Protein AF-A0A7K7UWK1-F1 (afdb_monomer_lite)

InterPro domains:
  IPR001841 Zinc finger, RING-type [PS50089] (63-112)
  IPR001965 Zinc finger, PHD-type [SM00249] (1-48)
  IPR001965 Zinc finger, PHD-type [SM00249] (62-112)
  IPR011011 Zinc finger, FYVE/PHD-type [SSF57903] (57-118)
  IPR011011 Zinc finger, FYVE/PHD-type [SSF57903] (129-203)
  IPR013083 Zinc finger, RING/FYVE/PHD-type [G3DSA:3.30.40.10] (1-48)
  IPR013083 Zinc finger, RING/FYVE/PHD-type [G3DSA:3.30.40.10] (49-117)
  IPR013083 Zinc finger, RING/FYVE/PHD-type [G3DSA:3.30.40.10] (130-203)
  IPR019786 Zinc finger, PHD-type, conserved site [PS01359] (63-111)
  IPR034732 Extended PHD (ePHD) domain [PS51805] (1-48)
  IPR051188 PHD-type Zinc Finger Domain-Containing Protein [PTHR12420] (1-192)
  IPR059102 PHF7/G2E3-like, PHD zinc finger domain [PF26054] (145-203)

Foldseek 3Di:
DVQPPDPDFPAFAPDPPGGDGDHPVSQVVQLKAFFPDDPRHTHHQVGADFDPDPAFADPCQAQPQPRHGDDRDGDSQKDAANPPSNHIHGLVRLLVVLAQQALVRDARPPPRDDPRRVVVNSSSRRDRHHDHHNCVVVCVCVVVVPQDQFAPQPDDPDPVHGNDADPADQRHWAAAPPPSNHIHGCVSVVHDRPDRHDHDPVD

Structure (mmCIF, N/CA/C/O backbone):
data_AF-A0A7K7UWK1-F1
#
_entry.id   AF-A0A7K7UWK1-F1
#
loop_
_atom_site.group_PDB
_atom_site.id
_atom_site.type_symbol
_atom_site.label_atom_id
_atom_site.label_alt_id
_atom_site.label_comp_id
_atom_site.label_asym_id
_atom_site.label_entity_id
_atom_site.label_seq_id
_atom_site.pdbx_PDB_ins_code
_atom_site.Cartn_x
_atom_site.Cartn_y
_atom_site.Cartn_z
_atom_site.occupancy
_atom_site.B_iso_or_equiv
_atom_site.auth_seq_id
_atom_site.auth_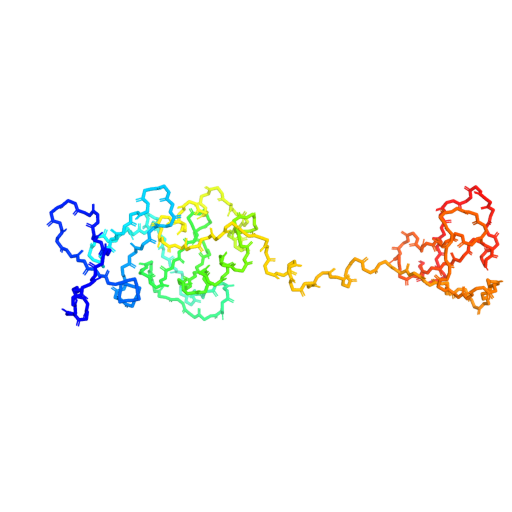comp_id
_atom_site.auth_asym_id
_atom_site.auth_atom_id
_atom_site.pdbx_PDB_model_num
ATOM 1 N N . CYS A 1 1 ? -0.780 4.231 30.156 1.00 96.06 1 CYS A N 1
ATOM 2 C CA . CYS A 1 1 ? -1.012 3.572 28.857 1.00 96.06 1 CYS A CA 1
ATOM 3 C C . CYS A 1 1 ? -2.037 2.486 29.117 1.00 96.06 1 CYS A C 1
ATOM 5 O O . CYS A 1 1 ? -1.807 1.705 30.026 1.00 96.06 1 CYS A O 1
ATOM 7 N N . PHE A 1 2 ? -3.160 2.425 28.399 1.00 95.44 2 PHE A N 1
ATOM 8 C CA . PHE A 1 2 ? -4.164 1.388 28.673 1.00 95.44 2 PHE A CA 1
ATOM 9 C C . PHE A 1 2 ? -3.633 -0.026 28.371 1.00 95.44 2 PHE A C 1
ATOM 11 O O . PHE A 1 2 ? -4.123 -0.985 28.948 1.00 95.44 2 PHE A O 1
ATOM 18 N N . ALA A 1 3 ? -2.681 -0.140 27.439 1.00 95.00 3 ALA A N 1
ATOM 19 C CA . ALA A 1 3 ? -2.171 -1.411 26.939 1.00 95.00 3 ALA A CA 1
ATOM 20 C C . ALA A 1 3 ? -1.115 -2.020 27.874 1.00 95.00 3 ALA A C 1
ATOM 22 O O . ALA A 1 3 ? -1.278 -3.142 28.330 1.00 95.00 3 ALA A O 1
ATOM 23 N N . CYS A 1 4 ? -0.062 -1.263 28.207 1.00 96.06 4 CYS A N 1
ATOM 24 C CA . CYS A 1 4 ? 1.033 -1.748 29.058 1.00 96.06 4 CYS A CA 1
ATOM 25 C C . CYS A 1 4 ? 0.965 -1.286 30.524 1.00 96.06 4 CYS A C 1
ATOM 27 O O . CYS A 1 4 ? 1.850 -1.614 31.299 1.00 96.06 4 CYS A O 1
ATOM 29 N N . GLY A 1 5 ? -0.018 -0.467 30.913 1.00 95.56 5 GLY A N 1
ATOM 30 C CA . GLY A 1 5 ? -0.127 0.089 32.271 1.00 95.56 5 GLY A CA 1
ATOM 31 C C . GLY A 1 5 ? 0.800 1.279 32.569 1.00 95.56 5 GLY A C 1
ATOM 32 O O . GLY A 1 5 ? 0.432 2.154 33.348 1.00 95.56 5 GLY A O 1
ATOM 33 N N . GLU A 1 6 ? 1.935 1.397 31.878 1.00 96.12 6 GLU A N 1
ATOM 34 C CA . GLU A 1 6 ? 2.964 2.411 32.159 1.00 96.12 6 GLU A CA 1
ATOM 35 C C . GLU A 1 6 ? 2.540 3.870 31.907 1.00 96.12 6 GLU A C 1
ATOM 37 O O . GLU A 1 6 ? 1.677 4.174 31.071 1.00 96.12 6 GLU A O 1
ATOM 42 N N . ARG A 1 7 ? 3.177 4.808 32.620 1.00 95.25 7 ARG A N 1
ATOM 43 C CA . ARG A 1 7 ? 2.992 6.264 32.436 1.00 95.25 7 ARG A CA 1
ATOM 44 C C . ARG A 1 7 ? 3.659 6.753 31.136 1.00 95.25 7 ARG A C 1
ATOM 46 O O . ARG A 1 7 ? 4.461 6.047 30.546 1.00 95.25 7 ARG A O 1
ATOM 53 N N . GLY A 1 8 ? 3.324 7.969 30.690 1.00 93.75 8 GLY A N 1
ATOM 54 C CA . GLY A 1 8 ? 3.965 8.606 29.519 1.00 93.75 8 GLY A CA 1
ATOM 55 C C . GLY A 1 8 ? 3.245 8.426 28.174 1.00 93.75 8 GLY A C 1
ATOM 56 O O . GLY A 1 8 ? 3.687 8.955 27.158 1.00 93.75 8 GLY A O 1
ATOM 57 N N . ALA A 1 9 ? 2.098 7.745 28.151 1.00 95.38 9 ALA A N 1
ATOM 58 C CA . ALA A 1 9 ? 1.273 7.628 26.950 1.00 95.38 9 ALA A CA 1
ATOM 59 C C . ALA A 1 9 ? 0.671 8.980 26.530 1.00 95.38 9 ALA A C 1
ATOM 61 O O . ALA A 1 9 ? -0.234 9.487 27.191 1.00 95.38 9 ALA A O 1
ATOM 62 N N . CYS A 1 10 ? 1.142 9.527 25.407 1.00 93.81 10 CYS A N 1
ATOM 63 C CA . CYS A 1 10 ? 0.713 10.825 24.878 1.00 93.81 10 CYS A CA 1
ATOM 64 C C . CYS A 1 10 ? -0.361 10.744 23.778 1.00 93.81 10 CYS A C 1
ATOM 66 O O . CYS A 1 10 ? -0.953 11.764 23.429 1.00 93.81 10 CYS A O 1
ATOM 68 N N . ILE A 1 11 ? -0.640 9.555 23.229 1.00 95.62 11 ILE A N 1
ATOM 69 C CA . ILE A 1 11 ? -1.665 9.380 22.194 1.00 95.62 11 ILE A CA 1
ATOM 70 C C . ILE A 1 11 ? -2.984 9.022 22.863 1.00 95.62 11 ILE A C 1
ATOM 72 O O . ILE A 1 11 ? -3.078 7.999 23.535 1.00 95.62 11 ILE A O 1
ATOM 76 N N . SER A 1 12 ? -4.016 9.831 22.642 1.00 96.12 12 SER A N 1
ATOM 77 C CA . SER A 1 12 ? -5.347 9.629 23.226 1.00 96.12 12 SER A CA 1
ATOM 78 C C . SER A 1 12 ? -6.386 9.308 22.159 1.00 96.12 12 SER A C 1
ATOM 80 O O . SER A 1 12 ? -6.356 9.855 21.053 1.00 96.12 12 SER A O 1
ATOM 82 N N . CYS A 1 13 ? -7.336 8.433 22.497 1.00 97.31 13 CYS A N 1
ATOM 83 C CA . CYS A 1 13 ? -8.466 8.144 21.626 1.00 97.31 13 CYS A CA 1
ATOM 84 C C . CYS A 1 13 ? -9.306 9.409 21.389 1.00 97.31 13 CYS A C 1
ATOM 86 O O . CYS A 1 13 ? -9.751 10.065 22.321 1.00 97.31 13 CYS A O 1
ATOM 88 N N . GLN A 1 14 ? -9.575 9.721 20.123 1.00 96.25 14 GLN A N 1
ATOM 89 C CA . GLN A 1 14 ? -10.316 10.913 19.701 1.00 96.25 14 GLN A CA 1
ATOM 90 C C . GLN A 1 14 ? -11.845 10.745 19.743 1.00 96.25 14 GLN A C 1
ATOM 92 O O . GLN A 1 14 ? -12.587 11.620 19.290 1.00 96.25 14 GLN A O 1
ATOM 97 N N . ARG A 1 15 ? -12.356 9.623 20.266 1.00 96.50 15 ARG A N 1
ATOM 98 C CA . ARG A 1 15 ? -13.792 9.453 20.512 1.00 96.50 15 ARG A CA 1
ATOM 99 C C . ARG A 1 15 ? -14.184 10.265 21.746 1.00 96.50 15 ARG A C 1
ATOM 101 O O . ARG A 1 15 ? -13.614 10.077 22.816 1.00 96.50 15 ARG A O 1
ATOM 108 N N . LYS A 1 16 ? -15.205 11.119 21.612 1.00 94.69 16 LYS A N 1
ATOM 109 C CA . LYS A 1 16 ? -15.780 11.866 22.742 1.00 94.69 16 LYS A CA 1
ATOM 110 C C . LYS A 1 16 ? -16.175 10.907 23.872 1.00 94.69 16 LYS A C 1
ATOM 112 O O . LYS A 1 16 ? -16.870 9.928 23.615 1.00 94.69 16 LYS A O 1
ATOM 117 N N . GLY A 1 17 ? -15.724 11.201 25.092 1.00 95.12 17 GLY A N 1
ATOM 118 C CA . GLY A 1 17 ? -15.978 10.383 26.283 1.00 95.12 17 GLY A CA 1
ATOM 119 C C . GLY A 1 17 ? -15.015 9.207 26.488 1.00 95.12 17 GLY A C 1
ATOM 120 O O . GLY A 1 17 ? -15.085 8.555 27.522 1.00 95.12 17 GLY A O 1
ATOM 121 N N . CYS A 1 18 ? -14.092 8.935 25.558 1.00 97.12 18 CYS A N 1
ATOM 122 C CA . CYS A 1 18 ? -13.077 7.902 25.749 1.00 97.12 18 CYS A CA 1
ATOM 123 C C . CYS A 1 18 ? -11.824 8.488 26.413 1.00 97.12 18 CYS A C 1
ATOM 125 O O . CYS A 1 18 ? -11.191 9.383 25.862 1.00 97.12 18 CYS A O 1
ATOM 127 N N . SER A 1 19 ? -11.436 7.946 27.567 1.00 95.38 19 SER A N 1
ATOM 128 C CA . SER A 1 19 ? -10.238 8.348 28.320 1.00 95.38 19 SER A CA 1
ATOM 129 C C . SER A 1 19 ? -9.004 7.485 28.025 1.00 95.38 19 SER A C 1
ATOM 131 O O . SER A 1 19 ? -7.977 7.613 28.690 1.00 95.38 19 SER A O 1
ATOM 133 N N . ARG A 1 20 ? -9.082 6.571 27.048 1.00 96.81 20 ARG A N 1
ATOM 134 C CA . ARG A 1 20 ? -7.983 5.644 26.752 1.00 96.81 20 ARG A CA 1
ATOM 135 C C . ARG A 1 20 ? -6.835 6.357 26.039 1.00 96.81 20 ARG A C 1
ATOM 137 O O . ARG A 1 20 ? -7.020 6.884 24.939 1.00 96.81 20 ARG A O 1
ATOM 144 N N . SER A 1 21 ? -5.643 6.249 26.621 1.00 97.25 21 SER A N 1
ATOM 145 C CA . SER A 1 21 ? -4.382 6.718 26.035 1.00 97.25 21 SER A CA 1
ATOM 146 C C . SER A 1 21 ? -3.358 5.591 25.926 1.00 97.25 21 SER A C 1
ATOM 148 O O . SER A 1 21 ? -3.321 4.688 26.765 1.00 97.25 21 SER A O 1
ATOM 150 N N . PHE A 1 22 ? -2.515 5.632 24.901 1.00 97.56 22 PHE A N 1
ATOM 151 C CA . PHE A 1 22 ? -1.559 4.582 24.563 1.00 97.56 22 PHE A CA 1
ATOM 152 C C . PHE A 1 22 ? -0.236 5.137 24.031 1.00 97.56 22 PHE A C 1
ATOM 154 O O . PHE A 1 22 ? -0.173 6.247 23.510 1.00 97.56 22 PHE A O 1
ATOM 161 N N . HIS A 1 23 ? 0.840 4.363 24.175 1.00 96.88 23 HIS A N 1
ATOM 162 C CA . HIS A 1 23 ? 2.054 4.579 23.388 1.00 96.88 23 HIS A CA 1
ATOM 163 C C . HIS A 1 23 ? 1.798 4.163 21.939 1.00 96.88 23 HIS A C 1
ATOM 165 O O . HIS A 1 23 ? 0.992 3.267 21.691 1.00 96.88 23 HIS A O 1
ATOM 171 N N . LEU A 1 24 ? 2.506 4.766 20.986 1.00 92.75 24 LEU A N 1
ATOM 172 C CA . LEU A 1 24 ? 2.405 4.387 19.575 1.00 92.75 24 LEU A CA 1
ATOM 173 C C . LEU A 1 24 ? 2.646 2.881 19.315 1.00 92.75 24 LEU A C 1
ATOM 175 O O . LEU A 1 24 ? 1.787 2.276 18.663 1.00 92.75 24 LEU A O 1
ATOM 179 N N . PRO A 1 25 ? 3.728 2.251 19.829 1.00 94.62 25 PRO A N 1
ATOM 180 C CA . PRO A 1 25 ? 3.941 0.812 19.648 1.00 94.62 25 PRO A CA 1
ATOM 181 C C . PRO A 1 25 ? 2.822 -0.014 20.290 1.00 94.62 25 PRO A C 1
ATOM 183 O O . PRO A 1 25 ? 2.164 -0.784 19.596 1.00 94.62 25 PRO A O 1
ATOM 186 N N . CYS A 1 26 ? 2.494 0.253 21.561 1.00 96.31 26 CYS A N 1
ATOM 187 C CA . CYS A 1 26 ? 1.444 -0.487 22.264 1.00 96.31 26 CYS A CA 1
ATOM 188 C C . CYS A 1 26 ? 0.074 -0.367 21.576 1.00 96.31 26 CYS A C 1
ATOM 190 O O . CYS A 1 26 ? -0.698 -1.317 21.538 1.00 96.31 26 CYS A O 1
ATOM 192 N N . GLY A 1 27 ? -0.254 0.806 21.026 1.00 94.62 27 GLY A N 1
ATOM 193 C CA . GLY A 1 27 ? -1.481 0.988 20.259 1.00 94.62 27 GLY A CA 1
ATOM 194 C C . GLY A 1 27 ? -1.503 0.137 18.994 1.00 94.62 27 GLY A C 1
ATOM 195 O O . GLY A 1 27 ? -2.522 -0.478 18.702 1.00 94.62 27 GLY A O 1
ATOM 196 N N . SER A 1 28 ? -0.389 0.084 18.265 1.00 90.62 28 SER A N 1
ATOM 197 C CA . SER A 1 28 ? -0.280 -0.711 17.037 1.00 90.62 28 SER A CA 1
ATOM 198 C C . SER A 1 28 ? -0.459 -2.207 17.319 1.00 90.62 28 SER A C 1
ATOM 200 O O . SER A 1 28 ? -1.204 -2.876 16.607 1.00 90.62 28 SER A O 1
ATOM 202 N N . GLU A 1 29 ? 0.144 -2.704 18.402 1.00 93.06 29 GLU A N 1
ATOM 203 C CA . GLU A 1 29 ? 0.020 -4.097 18.859 1.00 93.06 29 GLU A CA 1
ATOM 204 C C . GLU A 1 29 ? -1.400 -4.436 19.336 1.00 93.06 29 GLU A C 1
ATOM 206 O O . GLU A 1 29 ? -1.922 -5.506 19.037 1.00 93.06 29 GLU A O 1
ATOM 211 N N . HIS A 1 30 ? -2.075 -3.502 20.013 1.00 94.12 30 HIS A N 1
ATOM 212 C CA . HIS A 1 30 ? -3.450 -3.682 20.493 1.00 94.12 30 HIS A CA 1
ATOM 213 C C . HIS A 1 30 ? -4.532 -3.345 19.451 1.00 94.12 30 HIS A C 1
ATOM 215 O O . HIS A 1 30 ? -5.709 -3.197 19.790 1.00 94.12 30 HIS A O 1
ATOM 221 N N . GLY A 1 31 ? -4.171 -3.199 18.175 1.00 94.31 31 GLY A N 1
ATOM 222 C CA . GLY A 1 31 ? -5.131 -2.957 17.098 1.00 94.31 31 GLY A CA 1
ATOM 223 C C . GLY A 1 31 ? -5.836 -1.598 17.168 1.00 94.31 31 GLY A C 1
ATOM 224 O O . GLY A 1 31 ? -6.997 -1.472 16.759 1.00 94.31 31 GLY A O 1
ATOM 225 N N . CYS A 1 32 ? -5.164 -0.588 17.723 1.00 96.50 32 CYS A N 1
ATOM 226 C CA . CYS A 1 32 ? -5.549 0.815 17.610 1.00 96.50 32 CYS A CA 1
ATOM 227 C C . CYS A 1 32 ? -5.197 1.356 16.219 1.00 96.50 32 CYS A C 1
ATOM 229 O O . CYS A 1 32 ? -4.258 0.907 15.566 1.00 96.50 32 CYS A O 1
ATOM 231 N N . ILE A 1 33 ? -5.913 2.394 15.790 1.00 96.38 33 ILE A N 1
ATOM 232 C CA . ILE A 1 33 ? -5.658 3.067 14.513 1.00 96.38 33 ILE A CA 1
ATOM 233 C C . ILE A 1 33 ? -5.195 4.494 14.782 1.00 96.38 33 ILE A C 1
ATOM 235 O O . ILE A 1 33 ? -5.940 5.283 15.362 1.00 96.38 33 ILE A O 1
ATOM 239 N N . SER A 1 34 ? -3.997 4.833 14.308 1.00 95.12 34 SER A N 1
ATOM 240 C CA . SER A 1 34 ? -3.502 6.210 14.213 1.00 95.12 34 SER A CA 1
ATOM 241 C C . SER A 1 34 ? -3.552 6.663 12.759 1.00 95.12 34 SER A C 1
ATOM 243 O O . SER A 1 34 ? -3.016 6.008 11.870 1.00 95.12 34 SER A O 1
ATOM 245 N N . GLN A 1 35 ? -4.233 7.772 12.501 1.00 94.31 35 GLN A N 1
ATOM 246 C CA . GLN A 1 35 ? -4.354 8.361 11.174 1.00 94.31 35 GLN A CA 1
ATOM 247 C C . GLN A 1 35 ? -3.224 9.363 10.958 1.00 94.31 35 GLN A C 1
ATOM 249 O O . GLN A 1 35 ? -3.051 10.276 11.754 1.00 94.31 35 GLN A O 1
ATOM 254 N N . PHE A 1 36 ? -2.495 9.244 9.850 1.00 86.19 36 PHE A N 1
ATOM 255 C CA . PHE A 1 36 ? -1.358 10.118 9.523 1.00 86.19 36 PHE A CA 1
ATOM 256 C C . PHE A 1 36 ? -1.739 11.237 8.542 1.00 86.19 36 PHE A C 1
ATOM 258 O O . PHE A 1 36 ? -0.965 11.614 7.665 1.00 86.19 36 PHE A O 1
ATOM 265 N N . PHE A 1 37 ? -2.978 11.728 8.630 1.00 84.19 37 PHE A N 1
ATOM 266 C CA . PHE A 1 37 ? -3.503 12.761 7.739 1.00 84.19 37 PHE A CA 1
ATOM 267 C C . PHE A 1 37 ? -4.386 13.762 8.489 1.00 84.19 37 PHE A C 1
ATOM 269 O O . PHE A 1 37 ? -5.027 13.428 9.489 1.00 84.19 37 PHE A O 1
ATOM 276 N N . ARG A 1 38 ? -4.465 14.990 7.956 1.00 85.81 38 ARG A N 1
ATOM 277 C CA . ARG A 1 38 ? -5.261 16.105 8.500 1.00 85.81 38 ARG A CA 1
ATOM 278 C C . ARG A 1 38 ? -4.924 16.384 9.969 1.00 85.81 38 ARG A C 1
ATOM 280 O O . ARG A 1 38 ? -3.866 16.919 10.250 1.00 85.81 38 ARG A O 1
ATOM 287 N N . THR A 1 39 ? -5.819 16.035 10.892 1.00 88.19 39 THR A N 1
ATOM 288 C CA . THR A 1 39 ? -5.700 16.333 12.327 1.00 88.19 39 THR A CA 1
ATOM 289 C C . THR A 1 39 ? -5.097 15.173 13.122 1.00 88.19 39 THR A C 1
ATOM 291 O O . THR A 1 39 ? -5.316 15.100 14.326 1.00 88.19 39 THR A O 1
ATOM 294 N N . PHE A 1 40 ? -4.444 14.222 12.446 1.00 89.56 40 PHE A N 1
ATOM 295 C CA . PHE A 1 40 ? -3.690 13.120 13.048 1.00 89.56 40 PHE A CA 1
ATOM 296 C C . PHE A 1 40 ? -4.441 12.361 14.157 1.00 89.56 40 PHE A C 1
ATOM 298 O O . PHE A 1 40 ? -3.947 12.176 15.266 1.00 89.56 40 PHE A O 1
ATOM 305 N N . LYS A 1 41 ? -5.696 11.973 13.886 1.00 94.62 41 LYS A N 1
ATOM 306 C CA . LYS A 1 41 ? -6.560 11.358 14.903 1.00 94.62 41 LYS A CA 1
ATOM 307 C C . LYS A 1 41 ? -6.140 9.927 15.205 1.00 94.62 41 LYS A C 1
ATOM 309 O O . LYS A 1 41 ? -5.903 9.148 14.286 1.00 94.62 41 LYS A O 1
ATOM 314 N N . SER A 1 42 ? -6.203 9.553 16.477 1.00 96.62 42 SER A N 1
ATOM 315 C CA . SER A 1 42 ? -5.997 8.173 16.909 1.00 96.62 42 SER A CA 1
ATOM 316 C C . SER A 1 42 ? -7.221 7.617 17.624 1.00 96.62 42 SER A C 1
ATOM 318 O O . SER A 1 42 ? -7.975 8.343 18.273 1.00 96.62 42 SER A O 1
ATOM 320 N N . PHE A 1 43 ? -7.440 6.314 17.500 1.00 97.50 43 PHE A N 1
ATOM 321 C CA . PHE A 1 43 ? -8.610 5.619 18.020 1.00 97.50 43 PHE A CA 1
ATOM 322 C C . PHE A 1 43 ? -8.195 4.304 18.680 1.00 97.50 43 PHE A C 1
ATOM 324 O O . PHE A 1 43 ? -7.410 3.553 18.104 1.00 97.50 43 PHE A O 1
ATOM 331 N N . CYS A 1 44 ? -8.721 4.024 19.878 1.00 96.94 44 CYS A N 1
ATOM 332 C CA . CYS A 1 44 ? -8.502 2.736 20.538 1.00 96.94 44 CYS A CA 1
ATOM 333 C C . CYS A 1 44 ? -9.198 1.596 19.780 1.00 96.94 44 CYS A C 1
ATOM 335 O O . CYS A 1 44 ? -10.067 1.861 18.952 1.00 96.94 44 CYS A O 1
ATOM 337 N N . TRP A 1 45 ? -8.882 0.341 20.106 1.00 95.25 45 TRP A N 1
ATOM 338 C CA . TRP A 1 45 ? -9.445 -0.847 19.445 1.00 95.25 45 TRP A CA 1
ATOM 339 C C . TRP A 1 45 ? -10.980 -0.849 19.346 1.00 95.25 45 TRP A C 1
ATOM 341 O O . TRP A 1 45 ? -11.522 -1.280 18.338 1.00 95.25 45 TRP A O 1
ATOM 351 N N . GLU A 1 46 ? -11.672 -0.314 20.355 1.00 96.31 46 GLU A N 1
ATOM 352 C CA . GLU A 1 46 ? -13.140 -0.218 20.388 1.00 96.31 46 GLU A CA 1
ATOM 353 C C . GLU A 1 46 ? -13.712 0.905 19.505 1.00 96.31 46 GLU A C 1
ATOM 355 O O . GLU A 1 46 ? -14.820 0.807 18.995 1.00 96.31 46 GLU A O 1
ATOM 360 N N . HIS A 1 47 ? -12.962 1.992 19.310 1.00 96.81 47 HIS A N 1
ATOM 361 C CA . HIS A 1 47 ? -13.437 3.190 18.606 1.00 96.81 47 HIS A CA 1
ATOM 362 C C . HIS A 1 47 ? -12.766 3.399 17.252 1.00 96.81 47 HIS A C 1
ATOM 364 O O . HIS A 1 47 ? -12.943 4.448 16.623 1.00 96.81 47 HIS A O 1
ATOM 370 N N . ARG A 1 48 ? -11.937 2.444 16.832 1.00 95.06 48 ARG A N 1
ATOM 371 C CA . ARG A 1 48 ? -11.237 2.504 15.558 1.00 95.06 48 ARG A CA 1
ATOM 372 C C . ARG A 1 48 ? -12.245 2.510 14.407 1.00 95.06 48 ARG A C 1
ATOM 374 O O . ARG A 1 48 ? -13.314 1.914 14.517 1.00 95.06 48 ARG A O 1
ATOM 381 N N . PRO A 1 49 ? -11.929 3.182 13.294 1.00 95.19 49 PRO A N 1
ATOM 382 C CA . PRO A 1 49 ? -12.741 3.068 12.098 1.00 95.19 49 PRO A CA 1
ATOM 383 C C . PRO A 1 49 ? -12.728 1.634 11.560 1.00 95.19 49 PRO A C 1
ATOM 385 O O . PRO A 1 49 ? -11.703 0.961 11.596 1.00 95.19 49 PRO A O 1
ATOM 388 N N . GLU A 1 50 ? -13.845 1.227 10.969 1.00 94.25 50 GLU A N 1
ATOM 389 C CA . GLU A 1 50 ? -13.966 -0.003 10.183 1.00 94.25 50 GLU A CA 1
ATOM 390 C C . GLU A 1 50 ? -14.178 0.342 8.710 1.00 94.25 50 GLU A C 1
ATOM 392 O O . GLU A 1 50 ? -14.633 1.452 8.386 1.00 94.25 50 GLU A O 1
ATOM 397 N N . GLN A 1 51 ? -13.835 -0.576 7.804 1.00 93.56 51 GLN A N 1
ATOM 398 C CA . GLN A 1 51 ? -14.139 -0.410 6.385 1.00 93.56 51 GLN A CA 1
ATOM 399 C C . GLN A 1 51 ? -15.651 -0.435 6.176 1.00 93.56 51 GLN A C 1
ATOM 401 O O . GLN A 1 51 ? -16.339 -1.348 6.610 1.00 93.56 51 GLN A O 1
ATOM 406 N N . ARG A 1 52 ? -16.182 0.591 5.503 1.00 85.19 52 ARG A N 1
ATOM 407 C CA . ARG A 1 52 ? -17.631 0.687 5.237 1.00 85.19 52 ARG A CA 1
ATOM 408 C C . ARG A 1 52 ? -18.091 -0.240 4.115 1.00 85.19 52 ARG A C 1
ATOM 410 O O . ARG A 1 52 ? -19.287 -0.380 3.880 1.00 85.19 52 ARG A O 1
ATOM 417 N N . VAL A 1 53 ? -17.145 -0.800 3.370 1.00 83.00 53 VAL A N 1
ATOM 418 C CA . VAL A 1 53 ? -17.431 -1.692 2.255 1.00 83.00 53 VAL A CA 1
ATOM 419 C C . VAL A 1 53 ? -17.874 -3.033 2.809 1.00 83.00 53 VAL A C 1
ATOM 421 O O . VAL A 1 53 ? -17.092 -3.754 3.415 1.00 83.00 53 VAL A O 1
ATOM 424 N N . GLN A 1 54 ? -19.137 -3.363 2.556 1.00 78.62 54 GLN A N 1
ATOM 425 C CA . GLN A 1 54 ? -19.644 -4.714 2.727 1.00 78.62 54 GLN A CA 1
ATOM 426 C C . GLN A 1 54 ? -19.134 -5.554 1.554 1.00 78.62 54 GLN A C 1
ATOM 428 O O . GLN A 1 54 ? -19.712 -5.551 0.467 1.00 78.62 54 GLN A O 1
ATOM 433 N N . ALA A 1 55 ? -17.994 -6.200 1.763 1.00 83.12 55 ALA A N 1
ATOM 434 C CA . ALA A 1 55 ? -17.460 -7.241 0.902 1.00 83.12 55 ALA A CA 1
ATOM 435 C C . ALA A 1 55 ? -17.136 -8.442 1.786 1.00 83.12 55 ALA A C 1
ATOM 437 O O . ALA A 1 55 ? -16.667 -8.275 2.914 1.00 83.12 55 ALA A O 1
ATOM 438 N N . ARG A 1 56 ? -17.414 -9.640 1.281 1.00 84.75 56 ARG A N 1
ATOM 439 C CA . ARG A 1 56 ? -16.934 -10.885 1.869 1.00 84.75 56 ARG A CA 1
ATOM 440 C C . ARG A 1 56 ? -15.975 -11.523 0.871 1.00 84.75 56 ARG A C 1
ATOM 442 O O . ARG A 1 56 ? -16.275 -11.460 -0.323 1.00 84.75 56 ARG A O 1
ATOM 449 N N . PRO A 1 57 ? -14.837 -12.051 1.330 1.00 84.69 57 PRO A N 1
ATOM 450 C CA . PRO A 1 57 ? -13.978 -12.835 0.472 1.00 84.69 57 PRO A CA 1
ATOM 451 C C . PRO A 1 57 ? -14.724 -14.105 0.048 1.00 84.69 57 PRO A C 1
ATOM 453 O O . PRO A 1 57 ? -15.567 -14.623 0.785 1.00 84.69 57 PRO A O 1
ATOM 456 N N . GLU A 1 58 ? -14.427 -14.587 -1.151 1.00 87.06 58 GLU A N 1
ATOM 457 C CA . GLU A 1 58 ? -14.811 -15.933 -1.570 1.00 87.06 58 GLU A CA 1
ATOM 458 C C . GLU A 1 58 ? -13.977 -16.971 -0.799 1.00 87.06 58 GLU A C 1
ATOM 460 O O . GLU A 1 58 ? -12.992 -16.620 -0.135 1.00 87.06 58 GLU A O 1
ATOM 465 N N . ALA A 1 59 ? -14.366 -18.248 -0.874 1.00 83.69 59 ALA A N 1
ATOM 466 C CA . ALA A 1 59 ? -13.552 -19.325 -0.316 1.00 83.69 59 ALA A CA 1
ATOM 467 C C . ALA A 1 59 ? -12.125 -19.251 -0.887 1.00 83.69 59 ALA A C 1
ATOM 469 O O . ALA A 1 59 ? -11.942 -18.933 -2.060 1.00 83.69 59 ALA A O 1
ATOM 470 N N . ASP A 1 60 ? -11.128 -19.482 -0.032 1.00 87.00 60 ASP A N 1
ATOM 471 C CA . ASP A 1 60 ? -9.706 -19.469 -0.396 1.00 87.00 60 ASP A CA 1
ATOM 472 C C . ASP A 1 60 ? -9.184 -18.125 -0.934 1.00 87.00 60 ASP A C 1
ATOM 474 O O . ASP A 1 60 ? -8.152 -18.065 -1.604 1.00 87.00 60 ASP A O 1
ATOM 478 N N . THR A 1 61 ? -9.860 -17.013 -0.619 1.00 93.69 61 THR A N 1
ATOM 479 C CA . THR A 1 61 ? -9.322 -15.688 -0.947 1.00 93.69 61 THR A CA 1
ATOM 480 C C . THR A 1 61 ? -7.980 -15.477 -0.249 1.00 93.69 61 THR A C 1
ATOM 482 O O . THR A 1 61 ? -7.852 -15.619 0.969 1.00 93.69 61 THR A O 1
ATOM 485 N N . VAL A 1 62 ? -6.987 -15.059 -1.030 1.00 97.12 62 VAL A N 1
ATOM 486 C CA . VAL A 1 62 ? -5.633 -14.768 -0.558 1.00 97.12 62 VAL A CA 1
ATOM 487 C C . VAL A 1 62 ? -5.330 -13.273 -0.585 1.00 97.12 62 VAL A C 1
ATOM 489 O O . VAL A 1 62 ? -5.918 -12.485 -1.332 1.00 97.12 62 VAL A O 1
ATOM 492 N N . CYS A 1 63 ? -4.359 -12.867 0.225 1.00 98.00 63 CYS A N 1
ATOM 493 C CA . CYS A 1 63 ? -3.754 -11.549 0.160 1.00 98.00 63 CYS A CA 1
ATOM 494 C C . CYS A 1 63 ? -2.993 -11.420 -1.162 1.00 98.00 63 CYS A C 1
ATOM 496 O O . CYS A 1 63 ? -2.020 -12.135 -1.383 1.00 98.00 63 CYS A O 1
ATOM 498 N N . ILE A 1 64 ? -3.340 -10.452 -2.010 1.00 96.50 64 ILE A N 1
ATOM 499 C CA . ILE A 1 64 ? -2.714 -10.335 -3.342 1.00 96.50 64 ILE A CA 1
ATOM 500 C C . ILE A 1 64 ? -1.233 -9.911 -3.315 1.00 96.50 64 ILE A C 1
ATOM 502 O O . ILE A 1 64 ? -0.607 -9.805 -4.363 1.00 96.50 64 ILE A O 1
ATOM 506 N N . ILE A 1 65 ? -0.683 -9.611 -2.133 1.00 97.00 65 ILE A N 1
ATOM 507 C CA . ILE A 1 65 ? 0.717 -9.199 -1.949 1.00 97.00 65 ILE A CA 1
ATOM 508 C C . ILE A 1 65 ? 1.594 -10.382 -1.531 1.00 97.00 65 ILE A C 1
ATOM 510 O O . ILE A 1 65 ? 2.688 -10.531 -2.059 1.00 97.00 65 ILE A O 1
ATOM 514 N N . CYS A 1 66 ? 1.147 -11.192 -0.567 1.00 97.62 66 CYS A N 1
ATOM 515 C CA . CYS A 1 66 ? 1.932 -12.316 -0.041 1.00 97.62 66 CYS A CA 1
ATOM 516 C C . CYS A 1 66 ? 1.402 -13.689 -0.462 1.00 97.62 66 CYS A C 1
ATOM 518 O O . CYS A 1 66 ? 2.043 -14.680 -0.156 1.00 97.62 66 CYS A O 1
ATOM 520 N N . LEU A 1 67 ? 0.250 -13.736 -1.140 1.00 96.88 67 LEU A N 1
ATOM 521 C CA . LEU A 1 67 ? -0.431 -14.948 -1.609 1.00 96.88 67 LEU A CA 1
ATOM 522 C C . LEU A 1 67 ? -0.867 -15.920 -0.500 1.00 96.88 67 LEU A C 1
ATOM 524 O O . LEU A 1 67 ? -1.284 -17.034 -0.791 1.00 96.88 67 LEU A O 1
ATOM 528 N N . GLU A 1 68 ? -0.854 -15.469 0.755 1.00 97.75 68 GLU A N 1
ATOM 529 C CA . GLU A 1 68 ? -1.347 -16.232 1.906 1.00 97.75 68 GLU A CA 1
ATOM 530 C C . GLU A 1 68 ? -2.840 -15.970 2.163 1.00 97.75 68 GLU A C 1
ATOM 532 O O . GLU A 1 68 ? -3.306 -14.854 1.886 1.00 97.75 68 GLU A O 1
ATOM 537 N N . PRO A 1 69 ? -3.587 -16.939 2.730 1.00 96.75 69 PRO A N 1
ATOM 538 C CA . PRO A 1 69 ? -5.007 -16.787 3.048 1.00 96.75 69 PRO A CA 1
ATOM 539 C C . PRO A 1 69 ? -5.288 -15.575 3.937 1.00 96.75 69 PRO A C 1
ATOM 541 O O . PRO A 1 69 ? -4.528 -15.287 4.862 1.00 96.75 69 PRO A O 1
ATOM 544 N N . VAL A 1 70 ? -6.399 -14.883 3.678 1.00 95.94 70 VAL A N 1
ATOM 545 C CA . VAL A 1 70 ? -6.907 -13.817 4.556 1.00 95.94 70 VAL A CA 1
ATOM 546 C C . VAL A 1 70 ? -8.085 -14.304 5.398 1.00 95.94 70 VAL A C 1
ATOM 548 O O . VAL A 1 70 ? -8.678 -15.346 5.133 1.00 95.94 70 VAL A O 1
ATOM 551 N N . GLU A 1 71 ? -8.448 -13.525 6.418 1.00 92.75 71 GLU A N 1
ATOM 552 C CA . GLU A 1 71 ? -9.659 -13.785 7.203 1.00 92.75 71 GLU A CA 1
ATOM 553 C C . GLU A 1 71 ? -10.930 -13.699 6.337 1.00 92.75 71 GLU A C 1
ATOM 555 O O . GLU A 1 71 ? -10.991 -12.977 5.341 1.00 92.75 71 GLU A O 1
ATOM 560 N N . ASP A 1 72 ? -11.988 -14.375 6.787 1.00 89.88 72 ASP A N 1
ATOM 561 C CA . ASP A 1 72 ? -13.306 -14.470 6.141 1.00 89.88 72 ASP A CA 1
ATOM 562 C C . ASP A 1 72 ? -14.095 -13.143 6.083 1.00 89.88 72 ASP A C 1
ATOM 564 O O . ASP A 1 72 ? -15.210 -13.071 5.556 1.00 89.88 72 ASP A O 1
ATOM 568 N N . LYS A 1 73 ? -13.538 -12.069 6.646 1.00 91.31 73 LYS A N 1
ATOM 569 C CA . LYS A 1 73 ? -14.145 -10.741 6.713 1.00 91.31 73 LYS A CA 1
ATOM 570 C C . LYS A 1 73 ? -13.094 -9.654 6.877 1.00 91.31 73 LYS A C 1
ATOM 572 O O . LYS A 1 73 ? -11.966 -9.886 7.303 1.00 91.31 73 LYS A O 1
ATOM 577 N N . THR A 1 74 ? -13.501 -8.418 6.605 1.00 93.44 74 THR A N 1
ATOM 578 C CA . THR A 1 74 ? -12.693 -7.246 6.949 1.00 93.44 74 THR A CA 1
ATOM 579 C C . THR A 1 74 ? -12.532 -7.132 8.463 1.00 93.44 74 THR A C 1
ATOM 581 O O . THR A 1 74 ? -13.512 -7.231 9.206 1.00 93.44 74 THR A O 1
ATOM 584 N N . SER A 1 75 ? -11.318 -6.849 8.913 1.00 93.69 75 SER A N 1
ATOM 585 C CA . SER A 1 75 ? -10.962 -6.719 10.322 1.00 93.69 75 SER A CA 1
ATOM 586 C C . SER A 1 75 ? -9.858 -5.668 10.496 1.00 93.69 75 SER A C 1
ATOM 588 O O . SER A 1 75 ? -9.604 -4.854 9.606 1.00 93.69 75 SER A O 1
ATOM 590 N N . HIS A 1 76 ? -9.208 -5.630 11.663 1.00 93.75 76 HIS A N 1
ATOM 591 C CA . HIS A 1 76 ? -8.001 -4.817 11.815 1.00 93.75 76 HIS A CA 1
ATOM 592 C C . HIS A 1 76 ? -6.856 -5.369 10.947 1.00 93.75 76 HIS A C 1
ATOM 594 O O . HIS A 1 76 ? -6.147 -4.593 10.312 1.00 93.75 76 HIS A O 1
ATOM 600 N N . SER A 1 77 ? -6.691 -6.692 10.907 1.00 95.00 77 SER A N 1
ATOM 601 C CA . SER A 1 77 ? -5.648 -7.426 10.179 1.00 95.00 77 SER A CA 1
ATOM 602 C C . SER A 1 77 ? -5.952 -7.587 8.693 1.00 95.00 77 SER A C 1
ATOM 604 O O . SER A 1 77 ? -5.011 -7.608 7.904 1.00 95.00 77 SER A O 1
ATOM 606 N N . THR A 1 78 ? -7.224 -7.651 8.305 1.00 96.06 78 THR A N 1
ATOM 607 C CA . THR A 1 78 ? -7.649 -7.948 6.929 1.00 96.06 78 THR A CA 1
ATOM 608 C C . THR A 1 78 ? -8.393 -6.773 6.313 1.00 96.06 78 THR A C 1
ATOM 610 O O . THR A 1 78 ? -9.383 -6.291 6.863 1.00 96.06 78 THR A O 1
ATOM 613 N N . MET A 1 79 ? -7.940 -6.316 5.145 1.00 96.81 79 MET A N 1
ATOM 614 C CA . MET A 1 79 ? -8.525 -5.180 4.436 1.00 96.81 79 MET A CA 1
ATOM 615 C C . MET A 1 79 ? -8.853 -5.504 2.981 1.00 96.81 79 MET A C 1
ATOM 617 O O . MET A 1 79 ? -8.205 -6.334 2.353 1.00 96.81 79 MET A O 1
ATOM 621 N N . VAL A 1 80 ? -9.821 -4.781 2.423 1.00 97.31 80 VAL A N 1
ATOM 622 C CA . VAL A 1 80 ? -10.286 -4.916 1.038 1.00 97.31 80 VAL A CA 1
ATOM 623 C C . VAL A 1 80 ? -10.177 -3.592 0.283 1.00 97.31 80 VAL A C 1
ATOM 625 O O . VAL A 1 80 ? -10.360 -2.507 0.845 1.00 97.31 80 VAL A O 1
ATOM 628 N N . CYS A 1 81 ? -9.901 -3.645 -1.018 1.00 97.19 81 CYS A N 1
ATOM 629 C CA . CYS A 1 81 ? -9.946 -2.464 -1.869 1.00 97.19 81 CYS A CA 1
ATOM 630 C C . CYS A 1 81 ? -11.389 -1.941 -1.989 1.00 97.19 81 CYS A C 1
ATOM 632 O O . CYS A 1 81 ? -12.260 -2.658 -2.490 1.00 97.19 81 CYS A O 1
ATOM 634 N N . PRO A 1 82 ? -11.664 -0.669 -1.639 1.00 96.50 82 PRO A N 1
ATOM 635 C CA . PRO A 1 82 ? -13.019 -0.134 -1.698 1.00 96.50 82 PRO A CA 1
ATOM 636 C C . PRO A 1 82 ? -13.536 0.106 -3.123 1.00 96.50 82 PRO A C 1
ATOM 638 O O . PRO A 1 82 ? -14.726 0.359 -3.307 1.00 96.50 82 PRO A O 1
ATOM 641 N N . ALA A 1 83 ? -12.653 0.082 -4.126 1.00 95.81 83 ALA A N 1
ATOM 642 C CA . ALA A 1 83 ? -13.013 0.305 -5.520 1.00 95.81 83 ALA A CA 1
ATOM 643 C C . ALA A 1 83 ? -13.469 -0.987 -6.206 1.00 95.81 83 ALA A C 1
ATOM 645 O O . ALA A 1 83 ? -14.598 -1.040 -6.686 1.00 95.81 83 ALA A O 1
ATOM 646 N N . CYS A 1 84 ? -12.609 -2.012 -6.245 1.00 94.88 84 CYS A N 1
ATOM 647 C CA . CYS A 1 84 ? -12.909 -3.262 -6.948 1.00 94.88 84 CYS A CA 1
ATOM 648 C C . CYS A 1 84 ? -13.551 -4.333 -6.070 1.00 94.88 84 CYS A C 1
ATOM 650 O O . CYS A 1 84 ? -14.141 -5.252 -6.619 1.00 94.88 84 CYS A O 1
ATOM 652 N N . LYS A 1 85 ? -13.428 -4.249 -4.738 1.00 94.19 85 LYS A N 1
ATOM 653 C CA . LYS A 1 85 ? -13.933 -5.238 -3.766 1.00 94.19 85 LYS A CA 1
ATOM 654 C C . LYS A 1 85 ? -13.370 -6.667 -3.896 1.00 94.19 85 LYS A C 1
ATOM 656 O O . LYS A 1 85 ? -13.610 -7.467 -3.005 1.00 94.19 85 LYS A O 1
ATOM 661 N N . GLY A 1 86 ? -12.605 -6.967 -4.948 1.00 91.62 86 GLY A N 1
ATOM 662 C CA . GLY A 1 86 ? -11.958 -8.266 -5.171 1.00 91.62 86 GLY A CA 1
ATOM 663 C C . GLY A 1 86 ? -10.501 -8.345 -4.706 1.00 91.62 86 GLY A C 1
ATOM 664 O O . GLY A 1 86 ? -9.948 -9.429 -4.622 1.00 91.62 86 GLY A O 1
ATOM 665 N N . ALA A 1 87 ? -9.864 -7.216 -4.383 1.00 96.06 87 ALA A N 1
ATOM 666 C CA . ALA A 1 87 ? -8.487 -7.210 -3.891 1.00 96.06 87 ALA A CA 1
ATOM 667 C C . ALA A 1 87 ? -8.450 -7.164 -2.363 1.00 96.06 87 ALA A C 1
ATOM 669 O O . ALA A 1 87 ? -8.899 -6.175 -1.774 1.00 96.06 87 ALA A O 1
ATOM 670 N N . TRP A 1 88 ? -7.884 -8.206 -1.760 1.00 97.56 88 TRP A N 1
ATOM 671 C CA . TRP A 1 88 ? -7.763 -8.385 -0.316 1.00 97.56 88 TRP A CA 1
ATOM 672 C C . TRP A 1 88 ? -6.303 -8.348 0.126 1.00 97.56 88 TRP A C 1
ATOM 674 O O . TRP A 1 88 ? -5.395 -8.709 -0.626 1.00 97.56 88 TRP A O 1
ATOM 684 N N . PHE A 1 89 ? -6.073 -7.863 1.345 1.00 97.94 89 PHE A N 1
ATOM 685 C CA . PHE A 1 89 ? -4.742 -7.583 1.866 1.00 97.94 89 PHE A CA 1
ATOM 686 C C . PHE A 1 89 ? -4.652 -7.854 3.362 1.00 97.94 89 PHE A C 1
ATOM 688 O O . PHE A 1 89 ? -5.502 -7.402 4.132 1.00 97.94 89 PHE A O 1
ATOM 695 N N . HIS A 1 90 ? -3.533 -8.429 3.793 1.00 98.19 90 HIS A N 1
ATOM 696 C CA . HIS A 1 90 ? -3.077 -8.249 5.165 1.00 98.19 90 HIS A CA 1
ATOM 697 C C . HIS A 1 90 ? -2.670 -6.791 5.392 1.00 98.19 90 HIS A C 1
ATOM 699 O O . HIS A 1 90 ? -1.954 -6.193 4.580 1.00 98.19 90 HIS A O 1
ATOM 705 N N . ARG A 1 91 ? -3.065 -6.226 6.536 1.00 97.06 91 ARG A N 1
ATOM 706 C CA . ARG A 1 91 ? -2.727 -4.861 6.956 1.00 97.06 91 ARG A CA 1
ATOM 707 C C . ARG A 1 91 ? -1.222 -4.618 6.920 1.00 97.06 91 ARG A C 1
ATOM 709 O O . ARG A 1 91 ? -0.790 -3.585 6.419 1.00 97.06 91 ARG A O 1
ATOM 716 N N . ALA A 1 92 ? -0.435 -5.574 7.412 1.00 96.94 92 ALA A N 1
ATOM 717 C CA . ALA A 1 92 ? 1.022 -5.493 7.400 1.00 96.94 92 ALA A CA 1
ATOM 718 C C . ALA A 1 92 ? 1.582 -5.444 5.968 1.00 96.94 92 ALA A C 1
ATOM 720 O O . ALA A 1 92 ? 2.402 -4.580 5.661 1.00 96.94 92 ALA A O 1
ATOM 721 N N . CYS A 1 93 ? 1.087 -6.301 5.069 1.00 98.19 93 CYS A N 1
ATOM 722 C CA . CYS A 1 93 ? 1.533 -6.340 3.676 1.00 98.19 93 CYS A CA 1
ATOM 723 C C . CYS A 1 93 ? 1.268 -5.018 2.954 1.00 98.19 93 CYS A C 1
ATOM 725 O O . CYS A 1 93 ? 2.170 -4.445 2.343 1.00 98.19 93 CYS A O 1
ATOM 727 N N . ILE A 1 94 ? 0.048 -4.488 3.063 1.00 97.69 94 ILE A N 1
ATOM 728 C CA . ILE A 1 94 ? -0.292 -3.233 2.389 1.00 97.69 94 ILE A CA 1
ATOM 729 C C . ILE A 1 94 ? 0.358 -2.014 3.054 1.00 97.69 94 ILE A C 1
ATOM 731 O O . ILE A 1 94 ? 0.682 -1.048 2.365 1.00 97.69 94 ILE A O 1
ATOM 735 N N . GLN A 1 95 ? 0.640 -2.066 4.361 1.00 97.25 95 GLN A N 1
ATOM 736 C CA . GLN A 1 95 ? 1.468 -1.068 5.041 1.00 97.25 95 GLN A CA 1
ATOM 737 C C . GLN A 1 95 ? 2.906 -1.064 4.504 1.00 97.25 95 GLN A C 1
ATOM 739 O O . GLN A 1 95 ? 3.446 0.010 4.230 1.00 97.25 95 GLN A O 1
ATOM 744 N N . GLY A 1 96 ? 3.510 -2.241 4.313 1.00 96.62 96 GLY A N 1
ATOM 745 C CA . GLY A 1 96 ? 4.832 -2.380 3.698 1.00 96.62 96 GLY A CA 1
ATOM 746 C C . GLY A 1 96 ? 4.853 -1.839 2.268 1.00 96.62 96 GLY A C 1
ATOM 747 O O . GLY A 1 96 ? 5.717 -1.033 1.917 1.00 96.62 96 GLY A O 1
ATOM 748 N N . GLN A 1 97 ? 3.842 -2.188 1.468 1.00 96.50 97 GLN A N 1
ATOM 749 C CA . GLN A 1 97 ? 3.702 -1.667 0.110 1.00 96.50 97 GLN A CA 1
ATOM 750 C C . GLN A 1 97 ? 3.532 -0.141 0.087 1.00 96.50 97 GLN A C 1
ATOM 752 O O . GLN A 1 97 ? 4.156 0.527 -0.734 1.00 96.50 97 GLN A O 1
ATOM 757 N N . ALA A 1 98 ? 2.732 0.431 0.990 1.00 96.69 98 ALA A N 1
ATOM 758 C CA . ALA A 1 98 ? 2.541 1.877 1.096 1.00 96.69 98 ALA A CA 1
ATOM 759 C C . ALA A 1 98 ? 3.839 2.627 1.417 1.00 96.69 98 ALA A C 1
ATOM 761 O O . ALA A 1 98 ? 4.116 3.664 0.810 1.00 96.69 98 ALA A O 1
ATOM 762 N N . VAL A 1 99 ? 4.642 2.095 2.344 1.00 95.38 99 VAL A N 1
ATOM 763 C CA . VAL A 1 99 ? 5.931 2.688 2.730 1.00 95.38 99 VAL A CA 1
ATOM 764 C C . VAL A 1 99 ? 6.928 2.635 1.580 1.00 95.38 99 VAL A C 1
ATOM 766 O O . VAL A 1 99 ? 7.614 3.629 1.357 1.00 95.38 99 VAL A O 1
ATOM 769 N N . ARG A 1 100 ? 6.988 1.521 0.839 1.00 93.56 100 ARG A N 1
ATOM 770 C CA . ARG A 1 100 ? 7.886 1.374 -0.316 1.00 93.56 100 ARG A CA 1
ATOM 771 C C . ARG A 1 100 ? 7.437 2.214 -1.508 1.00 93.56 100 ARG A C 1
ATOM 773 O O . ARG A 1 100 ? 8.266 2.857 -2.126 1.00 93.56 100 ARG A O 1
ATOM 780 N N . ALA A 1 101 ? 6.146 2.235 -1.833 1.00 93.62 101 ALA A N 1
ATOM 781 C CA . ALA A 1 101 ? 5.646 2.929 -3.021 1.00 93.62 101 ALA A CA 1
ATOM 782 C C . ALA A 1 101 ? 5.560 4.455 -2.855 1.00 93.62 101 ALA A C 1
ATOM 784 O O . ALA A 1 101 ? 5.610 5.187 -3.843 1.00 93.62 101 ALA A O 1
ATOM 785 N N . GLY A 1 102 ? 5.364 4.945 -1.628 1.00 93.38 102 GLY A N 1
ATOM 786 C CA . GLY A 1 102 ? 5.120 6.362 -1.371 1.00 93.38 102 GLY A CA 1
ATOM 787 C C . GLY A 1 102 ? 3.815 6.885 -1.993 1.00 93.38 102 GLY A C 1
ATOM 788 O O . GLY A 1 102 ? 3.094 6.210 -2.730 1.00 93.38 102 GLY A O 1
ATOM 789 N N . ARG A 1 103 ? 3.464 8.137 -1.686 1.00 90.19 103 ARG A N 1
ATOM 790 C CA . ARG A 1 103 ? 2.160 8.728 -2.050 1.00 90.19 103 ARG A CA 1
ATOM 791 C C . ARG A 1 103 ? 1.914 8.858 -3.557 1.00 90.19 103 ARG A C 1
ATOM 793 O O . ARG A 1 103 ? 0.756 8.875 -3.996 1.00 90.19 103 ARG A O 1
ATOM 800 N N . LEU A 1 104 ? 2.972 8.991 -4.352 1.00 87.88 104 LEU A N 1
ATOM 801 C CA . LEU A 1 104 ? 2.861 9.159 -5.800 1.00 87.88 104 LEU A CA 1
ATOM 802 C C . LEU A 1 104 ? 2.480 7.844 -6.484 1.00 87.88 104 LEU A C 1
ATOM 804 O O . LEU A 1 104 ? 1.534 7.838 -7.279 1.00 87.88 104 LEU A O 1
ATOM 808 N N . CYS A 1 105 ? 3.116 6.738 -6.098 1.00 92.62 105 CYS A N 1
ATOM 809 C CA . CYS A 1 105 ? 2.940 5.452 -6.766 1.00 92.62 105 CYS A CA 1
ATOM 810 C C . CYS A 1 105 ? 1.965 4.505 -6.062 1.00 92.62 105 CYS A C 1
ATOM 812 O O . CYS A 1 105 ? 1.475 3.586 -6.711 1.00 92.62 105 CYS A O 1
ATOM 814 N N . PHE A 1 106 ? 1.606 4.751 -4.798 1.00 96.62 106 PHE A N 1
ATOM 815 C CA . PHE A 1 106 ? 0.677 3.894 -4.065 1.00 96.62 106 PHE A CA 1
ATOM 816 C C . PHE A 1 106 ? -0.760 3.940 -4.614 1.00 96.62 106 PHE A C 1
ATOM 818 O O . PHE A 1 106 ? -1.385 5.003 -4.722 1.00 96.62 106 PHE A O 1
ATOM 825 N N . ARG A 1 107 ? -1.272 2.754 -4.948 1.00 97.25 107 ARG A N 1
ATOM 826 C CA . ARG A 1 107 ? -2.550 2.490 -5.619 1.00 97.25 107 ARG A CA 1
ATOM 827 C C . ARG A 1 107 ? -2.952 1.028 -5.419 1.00 97.25 107 ARG A C 1
ATOM 829 O O . ARG A 1 107 ? -2.118 0.228 -5.002 1.00 97.25 107 ARG A O 1
ATOM 836 N N . CYS A 1 108 ? -4.202 0.677 -5.719 1.00 97.75 108 CYS A N 1
ATOM 837 C CA . CYS A 1 108 ? -4.629 -0.720 -5.654 1.00 97.75 108 CYS A CA 1
ATOM 838 C C . CYS A 1 108 ? -3.813 -1.567 -6.655 1.00 97.75 108 CYS A C 1
ATOM 840 O O . CYS A 1 108 ? -3.861 -1.250 -7.845 1.00 97.75 108 CYS A O 1
ATOM 842 N N . PRO A 1 109 ? -3.132 -2.647 -6.228 1.00 95.38 109 PRO A N 1
ATOM 843 C CA . PRO A 1 109 ? -2.326 -3.473 -7.135 1.00 95.38 109 PRO A CA 1
ATOM 844 C C . PRO A 1 109 ? -3.159 -4.210 -8.189 1.00 95.38 109 PRO A C 1
ATOM 846 O O . PRO A 1 109 ? -2.662 -4.508 -9.264 1.00 95.38 109 PRO A O 1
ATOM 849 N N . HIS A 1 110 ? -4.438 -4.465 -7.900 1.00 95.62 110 HIS A N 1
ATOM 850 C CA . HIS A 1 110 ? -5.332 -5.180 -8.809 1.00 95.62 110 HIS A CA 1
ATOM 851 C C . HIS A 1 110 ? -6.031 -4.256 -9.814 1.00 95.62 110 HIS A C 1
ATOM 853 O O . HIS A 1 110 ? -6.051 -4.520 -11.006 1.00 95.62 110 HIS A O 1
ATOM 859 N N . CYS A 1 111 ? -6.680 -3.185 -9.342 1.00 96.62 111 CYS A N 1
ATOM 860 C CA . CYS A 1 111 ? -7.524 -2.338 -10.199 1.00 96.62 111 CYS A CA 1
ATOM 861 C C . CYS A 1 111 ? -6.920 -0.971 -10.521 1.00 96.62 111 CYS A C 1
ATOM 863 O O . CYS A 1 111 ? -7.594 -0.146 -11.133 1.00 96.62 111 CYS A O 1
ATOM 865 N N . ASN A 1 112 ? -5.692 -0.697 -10.070 1.00 96.69 112 ASN A N 1
ATOM 866 C CA . ASN A 1 112 ? -4.977 0.563 -10.294 1.00 96.69 112 ASN A CA 1
ATOM 867 C C . ASN A 1 112 ? -5.697 1.816 -9.732 1.00 96.69 112 ASN A C 1
ATOM 869 O O . ASN A 1 112 ? -5.235 2.942 -9.928 1.00 96.69 112 ASN A O 1
ATOM 873 N N . ASP A 1 113 ? -6.813 1.657 -9.001 1.00 97.62 113 ASP A N 1
ATOM 874 C CA . ASP A 1 113 ? -7.542 2.784 -8.421 1.00 97.62 113 ASP A CA 1
ATOM 875 C C . ASP A 1 113 ? -6.698 3.482 -7.353 1.00 97.62 113 ASP A C 1
ATOM 877 O O . ASP A 1 113 ? -6.150 2.861 -6.437 1.00 97.62 113 ASP A O 1
ATOM 881 N N . LYS A 1 114 ? -6.644 4.808 -7.469 1.00 96.44 114 LYS A N 1
ATOM 882 C CA . LYS A 1 114 ? -6.033 5.706 -6.488 1.00 96.44 114 LYS A CA 1
ATOM 883 C C . LYS A 1 114 ? -7.080 6.540 -5.748 1.00 96.44 114 LYS A C 1
ATOM 885 O O . LYS A 1 114 ? -6.858 6.927 -4.601 1.00 96.44 114 LYS A O 1
ATOM 890 N N . ARG A 1 115 ? -8.212 6.839 -6.398 1.00 96.06 115 ARG A N 1
ATOM 891 C CA . ARG A 1 115 ? -9.176 7.853 -5.946 1.00 96.06 115 ARG A CA 1
ATOM 892 C C . ARG A 1 115 ? -9.971 7.400 -4.727 1.00 96.06 115 ARG A C 1
ATOM 894 O O . ARG A 1 115 ? -10.176 8.205 -3.825 1.00 96.06 115 ARG A O 1
ATOM 901 N N . LYS A 1 116 ? -10.404 6.139 -4.683 1.00 96.56 116 LYS A N 1
ATOM 902 C CA . LYS A 1 116 ? -11.108 5.552 -3.532 1.00 96.56 116 LYS A CA 1
ATOM 903 C C . LYS A 1 116 ? -10.140 4.808 -2.620 1.00 96.56 116 LYS A C 1
ATOM 905 O O . LYS A 1 116 ? -10.283 4.872 -1.402 1.00 96.56 116 LYS A O 1
ATOM 910 N N . PHE A 1 117 ? -9.145 4.144 -3.204 1.00 97.06 117 PHE A N 1
ATOM 911 C CA . PHE A 1 117 ? -8.184 3.322 -2.480 1.00 97.06 117 PHE A CA 1
ATOM 912 C C . PHE A 1 117 ? -7.362 4.119 -1.461 1.00 97.06 117 PHE A C 1
ATOM 914 O O . PHE A 1 117 ? -7.405 3.824 -0.269 1.00 97.06 117 PHE A O 1
ATOM 921 N N . VAL A 1 118 ? -6.654 5.166 -1.897 1.00 96.19 118 VAL A N 1
ATOM 922 C CA . VAL A 1 118 ? -5.714 5.899 -1.032 1.00 96.19 118 VAL A CA 1
ATOM 923 C C . VAL A 1 118 ? -6.406 6.577 0.158 1.00 96.19 118 VAL A C 1
ATOM 925 O O . VAL A 1 118 ? -5.916 6.418 1.278 1.00 96.19 118 VAL A O 1
ATOM 928 N N . PRO A 1 119 ? -7.534 7.300 -0.011 1.00 95.44 119 PRO A N 1
ATOM 929 C CA . PRO A 1 119 ? -8.232 7.892 1.129 1.00 95.44 119 PRO A CA 1
ATOM 930 C C . PRO A 1 119 ? -8.711 6.856 2.148 1.00 95.44 119 PRO A C 1
ATOM 932 O O . PRO A 1 119 ? -8.656 7.121 3.348 1.00 95.44 119 PRO A O 1
ATOM 935 N N . GLU A 1 120 ? -9.147 5.681 1.690 1.00 96.56 120 GLU A N 1
ATOM 936 C CA . GLU A 1 120 ? -9.583 4.608 2.580 1.00 96.56 120 GLU A CA 1
ATOM 937 C C . GLU A 1 120 ? -8.408 4.007 3.352 1.00 96.56 120 GLU A C 1
ATOM 939 O O . GLU A 1 120 ? -8.493 3.889 4.571 1.00 96.56 120 GLU A O 1
ATOM 944 N N . MET A 1 121 ? -7.284 3.712 2.688 1.00 96.88 121 MET A N 1
ATOM 945 C CA . MET A 1 121 ? -6.082 3.208 3.365 1.00 96.88 121 MET A CA 1
ATOM 946 C C . MET A 1 121 ? -5.595 4.199 4.437 1.00 96.88 121 MET A C 1
ATOM 948 O O . MET A 1 121 ? -5.343 3.801 5.574 1.00 96.88 121 MET A O 1
ATOM 952 N N . LEU A 1 122 ? -5.569 5.504 4.132 1.00 95.88 122 LEU A N 1
ATOM 953 C CA . LEU A 1 122 ? -5.252 6.552 5.114 1.00 95.88 122 LEU A CA 1
ATOM 954 C C . LEU A 1 122 ? -6.236 6.559 6.288 1.00 95.88 122 LEU A C 1
ATOM 956 O O . LEU A 1 122 ? -5.816 6.607 7.445 1.00 95.88 122 LEU A O 1
ATOM 960 N N . ARG A 1 123 ? -7.546 6.494 6.009 1.00 95.50 123 ARG A N 1
ATOM 961 C CA . ARG A 1 123 ? -8.602 6.455 7.035 1.00 95.50 123 ARG A CA 1
ATOM 962 C C . ARG A 1 123 ? -8.447 5.249 7.954 1.00 95.50 123 ARG A C 1
ATOM 964 O O . ARG A 1 123 ? -8.659 5.383 9.159 1.00 95.50 123 ARG A O 1
ATOM 971 N N . MET A 1 124 ? -8.047 4.113 7.398 1.00 96.06 124 MET A N 1
ATOM 972 C CA . MET A 1 124 ? -7.761 2.890 8.137 1.00 96.06 124 MET A CA 1
ATOM 973 C C . MET A 1 124 ? -6.394 2.917 8.834 1.00 96.06 124 MET A C 1
ATOM 975 O O . MET A 1 124 ? -6.043 1.940 9.482 1.00 96.06 124 MET A O 1
ATOM 979 N N . GLY A 1 125 ? -5.633 4.014 8.768 1.00 95.94 125 GLY A N 1
ATOM 980 C CA . GLY A 1 125 ? -4.365 4.199 9.480 1.00 95.94 125 GLY 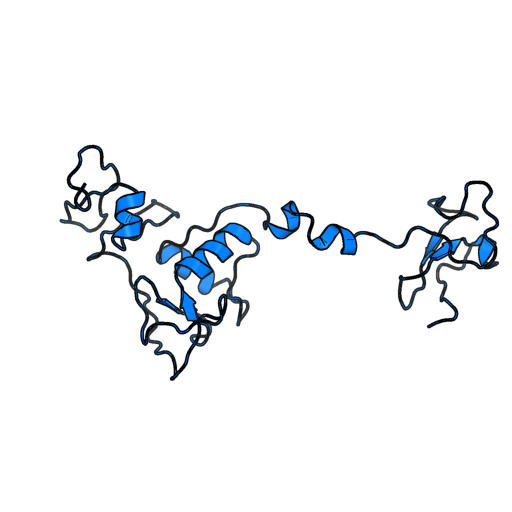A CA 1
ATOM 981 C C . GLY A 1 125 ? -3.145 3.605 8.790 1.00 95.94 125 GLY A C 1
ATOM 982 O O . GLY A 1 125 ? -2.152 3.350 9.462 1.00 95.94 125 GLY A O 1
ATOM 983 N N . ILE A 1 126 ? -3.215 3.360 7.480 1.00 96.88 126 ILE A N 1
ATOM 984 C CA . ILE A 1 126 ? -2.033 3.014 6.693 1.00 96.88 126 ILE A CA 1
ATOM 985 C C . ILE A 1 126 ? -1.206 4.276 6.473 1.00 96.88 126 ILE A C 1
ATOM 987 O O . ILE A 1 126 ? -1.687 5.258 5.900 1.00 96.88 126 ILE A O 1
ATOM 991 N N . LEU A 1 127 ? 0.041 4.257 6.938 1.00 95.19 127 LEU A N 1
ATOM 992 C CA . LEU A 1 127 ? 1.000 5.330 6.702 1.00 95.19 127 LEU A CA 1
ATOM 993 C C . LEU A 1 127 ? 1.445 5.304 5.237 1.00 95.19 127 LEU A C 1
ATOM 995 O O . LEU A 1 127 ? 1.960 4.293 4.766 1.00 95.19 127 LEU A O 1
ATOM 999 N N . ILE A 1 128 ? 1.281 6.428 4.539 1.00 95.06 128 ILE A N 1
ATOM 1000 C CA . ILE A 1 128 ? 1.715 6.603 3.149 1.00 95.06 128 ILE A CA 1
ATOM 1001 C C . ILE A 1 128 ? 2.642 7.827 3.096 1.00 95.06 128 ILE A C 1
ATOM 1003 O O . ILE A 1 128 ? 2.142 8.958 3.045 1.00 95.06 128 ILE A O 1
ATOM 1007 N N . PRO A 1 129 ? 3.971 7.634 3.149 1.00 92.88 129 PRO A N 1
ATOM 1008 C CA . PRO A 1 129 ? 4.929 8.733 3.182 1.00 92.88 129 PRO A CA 1
ATOM 1009 C C . PRO A 1 129 ? 4.974 9.517 1.863 1.00 92.88 129 PRO A C 1
ATOM 1011 O O . PRO A 1 129 ? 4.721 8.987 0.776 1.00 92.88 129 PRO A O 1
ATOM 1014 N N . MET A 1 130 ? 5.333 10.796 1.963 1.00 89.12 130 MET A N 1
ATOM 1015 C CA . MET A 1 130 ? 5.719 11.622 0.819 1.00 89.12 130 MET A CA 1
ATOM 1016 C C . MET A 1 130 ? 7.195 11.357 0.513 1.00 89.12 130 MET A C 1
ATOM 1018 O O . MET A 1 130 ? 8.066 12.023 1.059 1.00 89.12 130 MET A O 1
ATOM 1022 N N . ARG A 1 131 ? 7.460 10.345 -0.312 1.00 85.38 131 ARG A N 1
ATOM 1023 C CA . ARG A 1 131 ? 8.802 9.954 -0.762 1.00 85.38 131 ARG A CA 1
ATOM 1024 C C . ARG A 1 131 ? 8.756 9.436 -2.191 1.00 85.38 131 ARG A C 1
ATOM 1026 O O . ARG A 1 131 ? 7.684 9.042 -2.669 1.00 85.38 131 ARG A O 1
ATOM 1033 N N . THR A 1 132 ? 9.919 9.419 -2.825 1.00 85.19 132 THR A N 1
ATOM 1034 C CA . THR A 1 132 ? 10.196 8.609 -4.007 1.00 85.19 132 THR A CA 1
ATOM 1035 C C . THR A 1 132 ? 9.980 7.127 -3.688 1.00 85.19 132 THR A C 1
ATOM 1037 O O . THR A 1 132 ? 10.205 6.697 -2.548 1.00 85.19 132 THR A O 1
ATOM 1040 N N . PRO A 1 133 ? 9.460 6.337 -4.642 1.00 84.88 133 PRO A N 1
ATOM 1041 C CA . PRO A 1 133 ? 9.337 4.906 -4.439 1.00 84.88 133 PRO A CA 1
ATOM 1042 C C . PRO A 1 133 ? 10.706 4.273 -4.186 1.00 84.88 133 PRO A C 1
ATOM 1044 O O . PRO A 1 133 ? 11.680 4.632 -4.839 1.00 84.88 133 PRO A O 1
ATOM 1047 N N . ALA A 1 134 ? 10.761 3.293 -3.287 1.00 83.75 134 ALA A N 1
ATOM 1048 C CA . ALA A 1 134 ? 11.998 2.624 -2.899 1.00 83.75 134 ALA A CA 1
ATOM 1049 C C . ALA A 1 134 ? 12.744 2.031 -4.101 1.00 83.75 134 ALA A C 1
ATOM 1051 O O . ALA A 1 134 ? 13.957 2.066 -4.127 1.00 83.75 134 ALA A O 1
ATOM 1052 N N . TRP A 1 135 ? 12.032 1.547 -5.120 1.00 76.75 135 TRP A N 1
ATOM 1053 C CA . TRP A 1 135 ? 12.653 0.967 -6.314 1.00 76.75 135 TRP A CA 1
ATOM 1054 C C . TRP A 1 135 ? 13.327 1.996 -7.237 1.00 76.75 135 TRP A C 1
ATOM 1056 O O . TRP A 1 135 ? 14.206 1.621 -7.999 1.00 76.75 135 TRP A O 1
ATOM 1066 N N . GLU A 1 136 ? 12.939 3.274 -7.177 1.00 75.25 136 GLU A N 1
ATOM 1067 C CA . GLU A 1 136 ? 13.680 4.352 -7.855 1.00 75.25 136 GLU A CA 1
ATOM 1068 C C . GLU A 1 136 ? 14.948 4.698 -7.061 1.00 75.25 136 GLU A C 1
ATOM 1070 O O . GLU A 1 136 ? 16.001 4.929 -7.636 1.00 75.25 136 GLU A O 1
ATOM 1075 N N . GLU A 1 137 ? 14.861 4.697 -5.725 1.00 75.81 137 GLU A N 1
ATOM 1076 C CA . GLU A 1 137 ? 15.998 4.964 -4.826 1.00 75.81 137 GLU A CA 1
ATOM 1077 C C . GLU A 1 137 ? 17.022 3.816 -4.811 1.00 75.81 137 GLU A C 1
ATOM 1079 O O . GLU A 1 137 ? 18.215 4.055 -4.669 1.00 75.81 137 GLU A O 1
ATOM 1084 N N . GLU A 1 138 ? 16.554 2.575 -4.954 1.00 80.44 138 GLU A N 1
ATOM 1085 C CA . GLU A 1 138 ? 17.356 1.346 -5.025 1.00 80.44 138 GLU A CA 1
ATOM 1086 C C . GLU A 1 138 ? 17.957 1.127 -6.428 1.00 80.44 138 GLU A C 1
ATOM 1088 O O . GLU A 1 138 ? 18.600 0.106 -6.653 1.00 80.44 138 GLU A O 1
ATOM 1093 N N . GLY A 1 139 ? 17.725 2.041 -7.380 1.00 72.94 139 GLY A N 1
ATOM 1094 C CA . GLY A 1 139 ? 18.249 1.924 -8.740 1.00 72.94 139 GLY A CA 1
ATOM 1095 C C . GLY A 1 139 ? 17.699 0.721 -9.512 1.00 72.94 139 GLY A C 1
ATOM 1096 O O . GLY A 1 139 ? 18.320 0.264 -10.464 1.00 72.94 139 GLY A O 1
ATOM 1097 N N . ALA A 1 140 ? 16.520 0.197 -9.152 1.00 71.19 140 ALA A N 1
ATOM 1098 C CA . ALA A 1 140 ? 15.978 -1.043 -9.728 1.00 71.19 140 ALA A CA 1
ATOM 1099 C C . ALA A 1 140 ? 15.696 -0.963 -11.242 1.00 71.19 140 ALA A C 1
ATOM 1101 O O . ALA A 1 140 ? 15.418 -1.978 -11.875 1.00 71.19 140 ALA A O 1
ATOM 1102 N N . TYR A 1 141 ? 15.736 0.246 -11.807 1.00 64.69 141 TYR A N 1
ATOM 1103 C CA . TYR A 1 141 ? 15.546 0.525 -13.226 1.00 64.69 141 TYR A CA 1
ATOM 1104 C C . TYR A 1 141 ? 16.801 1.145 -13.866 1.00 64.69 141 TYR A C 1
ATOM 1106 O O . TYR A 1 141 ? 16.728 1.543 -15.023 1.00 64.69 141 TYR A O 1
ATOM 1114 N N . GLU A 1 142 ? 17.945 1.234 -13.170 1.00 68.81 142 GLU A N 1
ATOM 1115 C CA . GLU A 1 142 ? 19.194 1.778 -13.739 1.00 68.81 142 GLU A CA 1
ATOM 1116 C C . GLU A 1 142 ? 19.609 1.025 -15.006 1.00 68.81 142 GLU A C 1
ATOM 1118 O O . GLU A 1 142 ? 19.867 1.654 -16.028 1.00 68.81 142 GLU A O 1
ATOM 1123 N N . GLU A 1 143 ? 19.522 -0.307 -14.991 1.00 65.19 143 GLU A N 1
ATOM 1124 C CA . GLU A 1 143 ? 19.779 -1.159 -16.162 1.00 65.19 143 GLU A CA 1
ATOM 1125 C C . GLU A 1 143 ? 18.840 -0.855 -17.345 1.00 65.19 143 GLU A C 1
ATOM 1127 O O . GLU A 1 143 ? 19.212 -1.027 -18.501 1.00 65.19 143 GLU A O 1
ATOM 1132 N N . LEU A 1 144 ? 17.622 -0.364 -17.085 1.00 63.75 144 LEU A N 1
ATOM 1133 C CA . LEU A 1 144 ? 16.675 0.035 -18.135 1.00 63.75 144 LEU A CA 1
ATOM 1134 C C . LEU A 1 144 ? 16.990 1.424 -18.710 1.00 63.75 144 LEU A C 1
ATOM 1136 O O . LEU A 1 144 ? 16.531 1.749 -19.806 1.00 63.75 144 LEU A O 1
ATOM 1140 N N . TYR A 1 145 ? 17.766 2.239 -17.990 1.00 66.31 145 TYR A N 1
ATOM 1141 C CA . TYR A 1 145 ? 18.299 3.511 -18.478 1.00 66.31 145 TYR A CA 1
ATOM 1142 C C . TYR A 1 145 ? 19.673 3.359 -19.143 1.00 66.31 145 TYR A C 1
ATOM 1144 O O . TYR A 1 145 ? 20.110 4.286 -19.834 1.00 66.31 145 TYR A O 1
ATOM 1152 N N . GLU A 1 146 ? 20.340 2.208 -18.988 1.00 68.56 146 GLU A N 1
ATOM 1153 C CA . GLU A 1 146 ? 21.564 1.885 -19.719 1.00 68.56 146 GLU A CA 1
ATOM 1154 C C . GLU A 1 146 ? 21.259 1.693 -21.204 1.00 68.56 146 GLU A C 1
ATOM 1156 O O . GLU A 1 146 ? 20.985 0.612 -21.726 1.00 68.56 146 GLU A O 1
ATOM 1161 N N . ARG A 1 147 ? 21.324 2.805 -21.927 1.00 76.12 147 ARG A N 1
ATOM 1162 C CA . ARG A 1 147 ? 21.295 2.791 -23.377 1.00 76.12 147 ARG A CA 1
ATOM 1163 C C . ARG A 1 147 ? 22.571 2.122 -23.884 1.00 76.12 147 ARG A C 1
ATOM 1165 O O . ARG A 1 147 ? 23.673 2.491 -23.473 1.00 76.12 147 ARG A O 1
ATOM 1172 N N . HIS A 1 148 ? 22.420 1.185 -24.821 1.00 85.75 148 HIS A N 1
ATOM 1173 C CA . HIS A 1 148 ? 23.556 0.583 -25.510 1.00 85.75 148 HIS A CA 1
ATOM 1174 C C . HIS A 1 148 ? 24.506 1.687 -26.014 1.00 85.75 148 HIS A C 1
ATOM 1176 O O . HIS A 1 148 ? 24.078 2.641 -26.662 1.00 85.75 148 HIS A O 1
ATOM 1182 N N . SER A 1 149 ? 25.791 1.587 -25.679 1.00 88.44 149 SER A N 1
ATOM 1183 C CA . SER A 1 149 ? 26.763 2.684 -25.833 1.00 88.44 149 SER A CA 1
ATOM 1184 C C . SER A 1 149 ? 28.060 2.243 -26.516 1.00 88.44 149 SER A C 1
ATOM 1186 O O . SER A 1 149 ? 29.099 2.894 -26.411 1.00 88.44 149 SER A O 1
ATOM 1188 N N . ARG A 1 150 ? 28.018 1.120 -27.241 1.00 92.50 150 ARG A N 1
ATOM 1189 C CA . ARG A 1 150 ? 29.173 0.530 -27.914 1.00 92.50 150 ARG A CA 1
ATOM 1190 C C . ARG A 1 150 ? 28.905 0.334 -29.405 1.00 92.50 150 ARG A C 1
ATOM 1192 O O . ARG A 1 150 ? 27.792 0.117 -29.851 1.00 92.50 150 ARG A O 1
ATOM 1199 N N . CYS A 1 151 ? 29.961 0.406 -30.202 1.00 93.50 151 CYS A N 1
ATOM 1200 C CA . CYS A 1 151 ? 29.923 0.008 -31.602 1.00 93.50 151 CYS A CA 1
ATOM 1201 C C . CYS A 1 151 ? 30.152 -1.506 -31.752 1.00 93.50 151 CYS A C 1
ATOM 1203 O O . CYS A 1 151 ? 31.236 -2.020 -31.436 1.00 93.50 151 CYS A O 1
ATOM 1205 N N . ASP A 1 152 ? 29.150 -2.197 -32.289 1.00 94.62 152 ASP A N 1
ATOM 1206 C CA . ASP A 1 152 ? 29.116 -3.639 -32.555 1.00 94.62 152 ASP A CA 1
ATOM 1207 C C . ASP A 1 152 ? 29.519 -4.015 -33.980 1.00 94.62 152 ASP A C 1
ATOM 1209 O O . ASP A 1 152 ? 29.577 -5.199 -34.306 1.00 94.62 152 ASP A O 1
ATOM 1213 N N . ALA A 1 153 ? 29.864 -3.039 -34.827 1.00 90.81 153 ALA A N 1
ATOM 1214 C CA . ALA A 1 153 ? 30.403 -3.323 -36.152 1.00 90.81 153 ALA A CA 1
ATOM 1215 C C . ALA A 1 153 ? 31.593 -4.290 -36.050 1.00 90.81 153 ALA A C 1
ATOM 1217 O O . ALA A 1 153 ? 32.484 -4.104 -35.210 1.00 90.81 153 ALA A O 1
ATOM 1218 N N . SER A 1 154 ? 31.644 -5.304 -36.919 1.00 89.81 154 SER A N 1
ATOM 1219 C CA . SER A 1 154 ? 32.696 -6.335 -36.910 1.00 89.81 154 SER A CA 1
ATOM 1220 C C . SER A 1 154 ? 34.097 -5.714 -36.819 1.00 89.81 154 SER A C 1
ATOM 1222 O O . SER A 1 154 ? 34.902 -6.076 -35.956 1.00 89.81 154 SER A O 1
ATOM 1224 N N . ARG A 1 155 ? 34.336 -4.653 -37.597 1.00 92.56 155 ARG A N 1
ATOM 1225 C CA . ARG A 1 155 ? 35.525 -3.802 -37.525 1.00 92.56 155 ARG A CA 1
ATOM 1226 C C . ARG A 1 155 ? 35.157 -2.366 -37.145 1.00 92.56 155 ARG A C 1
ATOM 1228 O O . ARG A 1 155 ? 34.655 -1.610 -37.969 1.00 92.56 155 ARG A O 1
ATOM 1235 N N . CYS A 1 156 ? 35.481 -1.964 -35.916 1.00 93.81 156 CYS A N 1
ATOM 1236 C CA . CYS A 1 156 ? 35.369 -0.564 -35.503 1.00 93.81 156 CYS A CA 1
ATOM 1237 C C . CYS A 1 156 ? 36.536 0.261 -36.070 1.00 93.81 156 CYS A C 1
ATOM 1239 O O . CYS A 1 156 ? 37.697 -0.133 -35.952 1.00 93.81 156 CYS A O 1
ATOM 1241 N N . LEU A 1 157 ? 36.224 1.403 -36.685 1.00 92.38 157 LEU A N 1
ATOM 1242 C CA . LEU A 1 157 ? 37.198 2.313 -37.299 1.00 92.38 157 LEU A CA 1
ATOM 1243 C C . LEU A 1 157 ? 37.649 3.440 -36.353 1.00 92.38 157 LEU A C 1
ATOM 1245 O O . LEU A 1 157 ? 38.588 4.169 -36.679 1.00 92.38 157 LEU A O 1
ATOM 1249 N N . SER A 1 158 ? 36.991 3.599 -35.200 1.00 90.75 158 SER A N 1
ATOM 1250 C CA . SER A 1 158 ? 37.320 4.635 -34.219 1.00 90.75 158 SER A CA 1
ATOM 1251 C C . SER A 1 158 ? 38.646 4.322 -33.532 1.00 90.75 158 SER A C 1
ATOM 1253 O O . SER A 1 158 ? 38.818 3.262 -32.931 1.00 90.75 158 SER A O 1
ATOM 1255 N N . ARG A 1 159 ? 39.582 5.277 -33.569 1.00 91.31 159 ARG A N 1
ATOM 1256 C CA . ARG A 1 159 ? 40.866 5.169 -32.852 1.00 91.31 159 ARG A CA 1
ATOM 1257 C C . ARG A 1 159 ? 40.717 5.309 -31.339 1.00 91.31 159 ARG A C 1
ATOM 1259 O O . ARG A 1 159 ? 41.569 4.825 -30.607 1.00 91.31 159 ARG A O 1
ATOM 1266 N N . GLN A 1 160 ? 39.643 5.953 -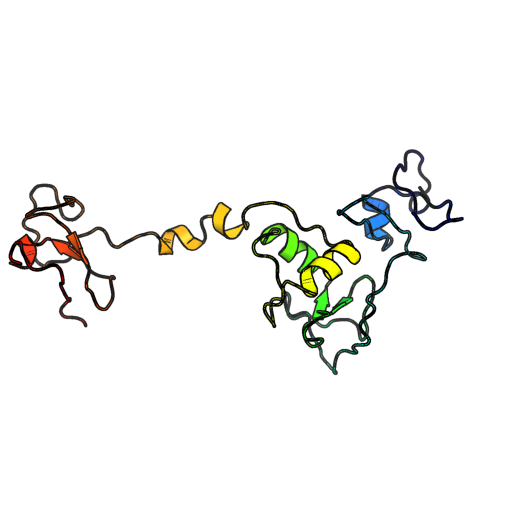30.889 1.00 91.25 160 GLN A N 1
ATOM 1267 C CA . GLN A 1 160 ? 39.327 6.144 -29.471 1.00 91.25 160 GLN A CA 1
ATOM 1268 C C . GLN A 1 160 ? 38.582 4.936 -28.878 1.00 91.25 160 GLN A C 1
ATOM 1270 O O . GLN A 1 160 ? 38.252 4.919 -27.697 1.00 91.25 160 GLN A O 1
ATOM 1275 N N . GLY A 1 161 ? 38.332 3.905 -29.692 1.00 92.06 161 GLY A N 1
ATOM 1276 C CA . GLY A 1 161 ? 37.677 2.674 -29.274 1.00 92.06 161 GLY A CA 1
ATOM 1277 C C . GLY A 1 161 ? 36.176 2.657 -29.552 1.00 92.06 161 GLY A C 1
ATOM 1278 O O . GLY A 1 161 ? 35.590 3.587 -30.106 1.00 92.06 161 GLY A O 1
ATOM 1279 N N . ARG A 1 162 ? 35.551 1.536 -29.183 1.00 93.88 162 ARG A N 1
ATOM 1280 C CA . ARG A 1 162 ? 34.154 1.223 -29.528 1.00 93.88 162 ARG A CA 1
ATOM 1281 C C . ARG A 1 162 ? 33.123 1.993 -28.704 1.00 93.88 162 ARG A C 1
ATOM 1283 O O . ARG A 1 162 ? 32.001 2.120 -29.169 1.00 93.88 162 ARG A O 1
ATOM 1290 N N . GLN A 1 163 ? 33.496 2.452 -27.511 1.00 92.62 163 GLN A N 1
ATOM 1291 C CA . GLN A 1 163 ? 32.628 3.183 -26.575 1.00 92.62 163 GLN A CA 1
ATOM 1292 C C . GLN A 1 163 ? 32.687 4.703 -26.774 1.00 92.62 163 GLN A C 1
ATOM 1294 O O . GLN A 1 163 ? 31.881 5.433 -26.214 1.00 92.62 163 GLN A O 1
ATOM 1299 N N . HIS A 1 164 ? 33.650 5.197 -27.558 1.00 91.44 164 HIS A N 1
ATOM 1300 C CA . HIS A 1 164 ? 33.712 6.612 -27.893 1.00 91.44 164 HIS A CA 1
ATOM 1301 C C . HIS A 1 164 ? 32.567 6.959 -28.844 1.00 91.44 164 HIS A C 1
ATOM 1303 O O . HIS A 1 164 ? 32.480 6.358 -29.914 1.00 91.44 164 HIS A O 1
ATOM 1309 N N . ALA A 1 165 ? 31.727 7.918 -28.473 1.00 90.44 165 ALA A N 1
ATOM 1310 C CA . ALA A 1 165 ? 30.646 8.427 -29.303 1.00 90.44 165 ALA A CA 1
ATOM 1311 C C . ALA A 1 165 ? 30.663 9.959 -29.286 1.00 90.44 165 ALA A C 1
ATOM 1313 O O . ALA A 1 165 ? 30.847 10.565 -28.232 1.00 90.44 165 ALA A O 1
ATOM 1314 N N . GLU A 1 166 ? 30.492 10.569 -30.454 1.00 91.06 166 GLU A N 1
ATOM 1315 C CA . GLU A 1 166 ? 30.292 12.015 -30.600 1.00 91.06 166 GLU A CA 1
ATOM 1316 C C . GLU A 1 166 ? 28.791 12.327 -30.650 1.00 91.06 166 GLU A C 1
ATOM 1318 O O . GLU A 1 166 ? 28.011 11.510 -31.139 1.00 91.06 166 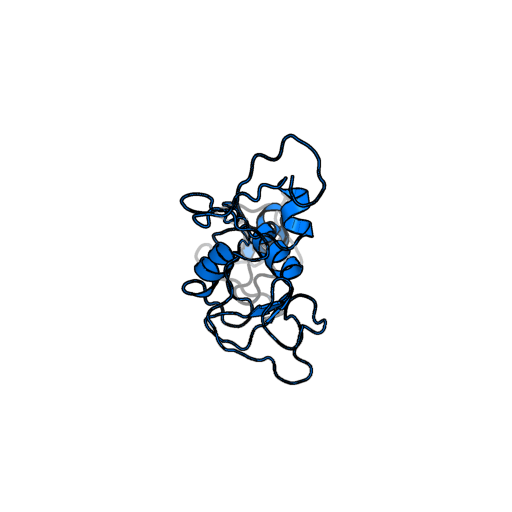GLU A O 1
ATOM 1323 N N . ASP A 1 167 ? 28.384 13.520 -30.207 1.00 85.50 167 ASP A N 1
ATOM 1324 C CA . ASP A 1 167 ? 26.978 13.948 -30.299 1.00 85.50 167 ASP A CA 1
ATOM 1325 C C . ASP A 1 167 ? 26.508 14.060 -31.757 1.00 85.50 167 ASP A C 1
ATOM 1327 O O . ASP A 1 167 ? 25.363 13.759 -32.081 1.00 85.50 167 ASP A O 1
ATOM 1331 N N . THR A 1 168 ? 27.401 14.494 -32.651 1.00 85.50 168 THR A N 1
ATOM 1332 C CA . THR A 1 168 ? 27.176 14.553 -34.100 1.00 85.50 168 THR A CA 1
ATOM 1333 C C . THR A 1 168 ? 28.486 14.317 -34.840 1.00 85.50 168 THR A C 1
ATOM 1335 O O . THR A 1 168 ? 29.553 14.696 -34.362 1.00 85.50 168 THR A O 1
ATOM 1338 N N . GLY A 1 169 ? 28.408 13.733 -36.037 1.00 88.88 169 GLY A N 1
ATOM 1339 C CA . GLY A 1 169 ? 29.571 13.536 -36.901 1.00 88.88 169 GLY A CA 1
ATOM 1340 C C . GLY A 1 169 ? 29.927 12.065 -37.125 1.00 88.88 169 GLY A C 1
ATOM 1341 O O . GLY A 1 169 ? 29.120 11.177 -36.868 1.00 88.88 169 GLY A O 1
ATOM 1342 N N . PRO A 1 170 ? 31.111 11.763 -37.679 1.00 89.81 170 PRO A N 1
ATOM 1343 C CA . PRO A 1 170 ? 31.459 10.421 -38.154 1.00 89.81 170 PRO A CA 1
ATOM 1344 C C . PRO A 1 170 ? 31.459 9.335 -37.068 1.00 89.81 170 PRO A C 1
ATOM 1346 O O . PRO A 1 170 ? 31.330 8.151 -37.404 1.00 89.81 170 PRO A O 1
ATOM 1349 N N . TRP A 1 171 ? 31.621 9.731 -35.805 1.00 92.56 171 TRP A N 1
ATOM 1350 C CA . TRP A 1 171 ? 31.648 8.846 -34.645 1.00 92.56 171 TRP A CA 1
ATOM 1351 C C . TRP A 1 171 ? 30.376 8.941 -33.796 1.00 92.56 171 TRP A C 1
ATOM 1353 O O . TRP A 1 171 ? 30.353 8.424 -32.683 1.00 92.56 171 TRP A O 1
ATOM 1363 N N . GLU A 1 172 ? 29.303 9.537 -34.323 1.00 92.75 172 GLU A N 1
ATOM 1364 C CA . GLU A 1 172 ? 27.964 9.402 -33.747 1.00 92.75 172 GLU A CA 1
ATOM 1365 C C . GLU A 1 172 ? 27.565 7.920 -33.722 1.00 92.75 172 GLU A C 1
ATOM 1367 O O . GLU A 1 172 ? 27.706 7.203 -34.725 1.00 92.75 172 GLU A O 1
ATOM 1372 N N . LEU A 1 173 ? 27.106 7.460 -32.558 1.00 92.75 173 LEU A N 1
ATOM 1373 C CA . LEU A 1 173 ? 26.656 6.091 -32.344 1.00 92.75 173 LEU A CA 1
ATOM 1374 C C . LEU A 1 173 ? 25.151 5.992 -32.612 1.00 92.75 173 LEU A C 1
ATOM 1376 O O . LEU A 1 173 ? 24.335 6.521 -31.859 1.00 92.75 173 LEU A O 1
ATOM 1380 N N . LEU A 1 174 ? 24.785 5.270 -33.666 1.00 92.44 174 LEU A N 1
ATOM 1381 C CA . LEU A 1 174 ? 23.401 4.973 -34.010 1.00 92.44 174 LEU A CA 1
ATOM 1382 C C . LEU A 1 174 ? 23.016 3.613 -33.436 1.00 92.44 174 LEU A C 1
ATOM 1384 O O . LEU A 1 174 ? 23.754 2.640 -33.592 1.00 92.44 174 LEU A O 1
ATOM 1388 N N . LEU A 1 175 ? 21.854 3.546 -32.789 1.00 93.06 175 LEU A N 1
ATOM 1389 C CA . LEU A 1 175 ? 21.281 2.286 -32.321 1.00 93.06 175 LEU A CA 1
ATOM 1390 C C . LEU A 1 175 ? 20.341 1.702 -33.358 1.00 93.06 175 LEU A C 1
ATOM 1392 O O . LEU A 1 175 ? 19.716 2.450 -34.109 1.00 93.06 175 LEU A O 1
ATOM 1396 N N . CYS A 1 176 ? 20.236 0.373 -33.361 1.00 92.81 176 CYS A N 1
ATOM 1397 C CA . CYS A 1 176 ? 19.278 -0.320 -34.208 1.00 92.81 176 CYS A CA 1
ATOM 1398 C C . CYS A 1 176 ? 17.865 0.202 -33.914 1.00 92.81 176 CYS A C 1
ATOM 1400 O O . CYS A 1 176 ? 17.420 0.163 -32.765 1.00 92.81 176 CYS A O 1
ATOM 1402 N N . SER A 1 177 ? 17.156 0.672 -34.937 1.00 92.31 177 SER A N 1
ATOM 1403 C CA . SER A 1 177 ? 15.802 1.219 -34.800 1.00 92.31 177 SER A CA 1
ATOM 1404 C C . SER A 1 177 ? 14.775 0.209 -34.304 1.00 92.31 177 SER A C 1
ATOM 1406 O O . SER A 1 177 ? 13.765 0.612 -33.733 1.00 92.31 177 SER A O 1
ATOM 1408 N N . SER A 1 178 ? 15.037 -1.081 -34.511 1.00 91.38 178 SER A N 1
ATOM 1409 C CA . SER A 1 178 ? 14.077 -2.152 -34.241 1.00 91.38 178 SER A CA 1
ATOM 1410 C C . SER A 1 178 ? 14.260 -2.779 -32.862 1.00 91.38 178 SER A C 1
ATOM 1412 O O . SER A 1 178 ? 13.274 -3.039 -32.176 1.00 91.38 178 SER A O 1
ATOM 1414 N N . CYS A 1 179 ? 15.500 -2.967 -32.402 1.00 89.94 179 CYS A N 1
ATOM 1415 C CA . CYS A 1 179 ? 15.776 -3.623 -31.117 1.00 89.94 179 CYS A CA 1
ATOM 1416 C C . CYS A 1 179 ? 16.520 -2.758 -30.094 1.00 89.94 179 CYS A C 1
ATOM 1418 O O . CYS A 1 179 ? 16.547 -3.119 -28.921 1.00 89.94 179 CYS A O 1
ATOM 1420 N N . ALA A 1 180 ? 17.169 -1.667 -30.520 1.00 88.62 180 ALA A N 1
ATOM 1421 C CA . ALA A 1 180 ? 18.056 -0.825 -29.709 1.00 88.62 180 ALA A CA 1
ATOM 1422 C C . ALA A 1 180 ? 19.171 -1.567 -28.929 1.00 88.62 180 ALA A C 1
ATOM 1424 O O . ALA A 1 180 ? 19.887 -0.942 -28.148 1.00 88.62 180 ALA A O 1
ATOM 1425 N N . SER A 1 181 ? 19.350 -2.875 -29.152 1.00 88.50 181 SER A N 1
ATOM 1426 C CA . SER A 1 181 ? 20.287 -3.732 -28.415 1.00 88.50 181 SER A CA 1
ATOM 1427 C C . SER A 1 181 ? 21.697 -3.726 -28.996 1.00 88.50 181 SER A C 1
ATOM 1429 O O . SER A 1 181 ? 22.639 -4.111 -28.306 1.00 88.50 181 SER A O 1
ATOM 1431 N N . LYS A 1 182 ? 21.837 -3.277 -30.249 1.00 93.00 182 LYS A N 1
ATOM 1432 C CA . LYS A 1 182 ? 23.114 -3.074 -30.931 1.00 93.00 182 LYS A CA 1
ATOM 1433 C C . LYS A 1 182 ? 23.307 -1.621 -31.320 1.00 93.00 182 LYS A C 1
ATOM 1435 O O . LYS A 1 182 ? 22.329 -0.909 -31.579 1.00 93.00 182 LYS A O 1
ATOM 1440 N N . GLY A 1 183 ? 24.569 -1.220 -31.428 1.00 93.44 183 GLY A N 1
ATOM 1441 C CA . GLY A 1 183 ? 24.987 0.092 -31.911 1.00 93.44 183 GLY A CA 1
ATOM 1442 C C . GLY A 1 183 ? 26.040 0.018 -33.015 1.00 93.44 183 GLY A C 1
ATOM 1443 O O . GLY A 1 183 ? 26.840 -0.912 -33.089 1.00 93.44 183 GLY A O 1
ATOM 1444 N N . THR A 1 184 ? 26.100 1.032 -33.870 1.00 94.19 184 THR A N 1
ATOM 1445 C CA . THR A 1 184 ? 27.206 1.225 -34.814 1.00 94.19 184 THR A CA 1
ATOM 1446 C C . THR A 1 184 ? 27.591 2.691 -34.900 1.00 94.19 184 THR A C 1
ATOM 1448 O O . THR A 1 184 ? 26.746 3.579 -34.807 1.00 94.19 184 THR A O 1
ATOM 1451 N N . HIS A 1 185 ? 28.874 2.975 -35.116 1.00 94.94 185 HIS A N 1
ATOM 1452 C CA . HIS A 1 185 ? 29.253 4.321 -35.544 1.00 94.94 185 HIS A CA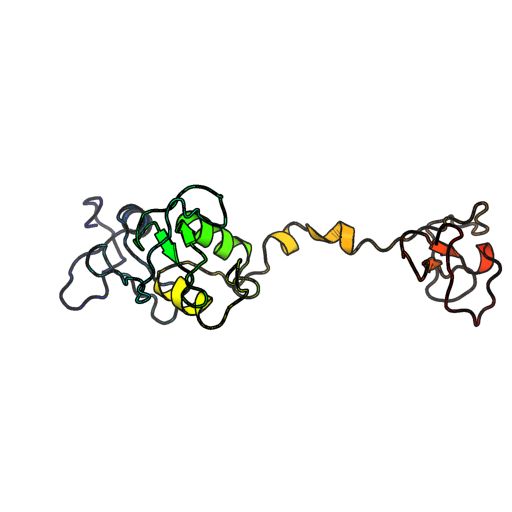 1
ATOM 1453 C C . HIS A 1 185 ? 28.824 4.529 -36.986 1.00 94.94 185 HIS A C 1
ATOM 1455 O O . HIS A 1 185 ? 29.001 3.629 -37.812 1.00 94.94 185 HIS A O 1
ATOM 1461 N N . ARG A 1 186 ? 28.409 5.750 -37.328 1.00 92.50 186 ARG A N 1
ATOM 1462 C CA . ARG A 1 186 ? 28.101 6.125 -38.718 1.00 92.50 186 ARG A CA 1
ATOM 1463 C C . ARG A 1 186 ? 29.150 5.644 -39.713 1.00 92.50 186 ARG A C 1
ATOM 1465 O O . ARG A 1 186 ? 28.823 4.968 -40.686 1.00 92.50 186 ARG A O 1
ATOM 1472 N N . ARG A 1 187 ? 30.428 5.939 -39.447 1.00 92.12 187 ARG A N 1
ATOM 1473 C CA . ARG A 1 187 ? 31.531 5.506 -40.318 1.00 92.12 187 ARG A CA 1
ATOM 1474 C C . ARG A 1 187 ? 31.730 3.997 -40.369 1.00 92.12 187 ARG A C 1
ATOM 1476 O O . ARG A 1 187 ? 32.151 3.498 -41.406 1.00 92.12 187 ARG A O 1
ATOM 1483 N N . CYS A 1 188 ? 31.462 3.283 -39.280 1.00 92.81 188 CYS A N 1
ATOM 1484 C CA . CYS A 1 188 ? 31.655 1.836 -39.221 1.00 92.81 188 CYS A CA 1
ATOM 1485 C C . CYS A 1 188 ? 30.633 1.079 -40.082 1.00 92.81 188 CYS A C 1
ATOM 1487 O O . CYS A 1 188 ? 30.976 0.031 -40.619 1.00 92.81 188 CYS A O 1
ATOM 1489 N N . SER A 1 189 ? 29.439 1.645 -40.281 1.00 89.94 189 SER A N 1
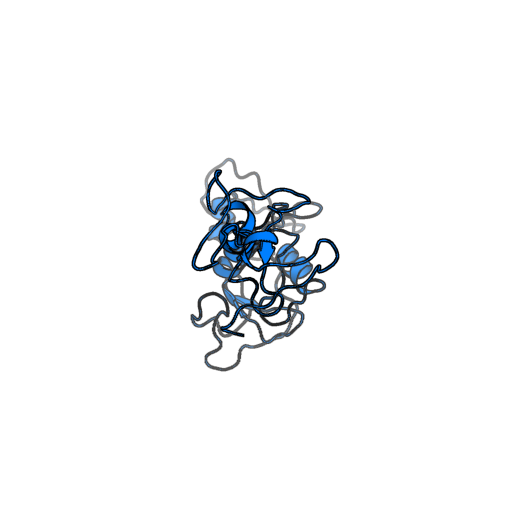ATOM 1490 C CA . SER A 1 189 ? 28.410 1.108 -41.186 1.00 89.94 189 SER A CA 1
ATOM 1491 C C . SER A 1 189 ? 28.284 1.876 -42.508 1.00 89.94 189 SER A C 1
ATOM 1493 O O . SER A 1 189 ? 27.271 1.757 -43.188 1.00 89.94 189 SER A O 1
ATOM 1495 N N . ALA A 1 190 ? 29.295 2.674 -42.880 1.00 89.00 190 ALA A N 1
ATOM 1496 C CA . ALA A 1 190 ? 29.321 3.457 -44.123 1.00 89.00 190 ALA A CA 1
ATOM 1497 C C . ALA A 1 190 ? 28.071 4.341 -44.349 1.00 89.00 190 ALA A C 1
ATOM 1499 O O . ALA A 1 190 ? 27.638 4.556 -45.481 1.00 89.00 190 ALA A O 1
ATOM 1500 N N . LEU A 1 191 ? 27.499 4.877 -43.268 1.00 87.38 191 LEU A N 1
ATOM 1501 C CA . LEU A 1 191 ? 26.301 5.711 -43.315 1.00 87.38 191 LEU A CA 1
ATOM 1502 C C . LEU A 1 191 ? 26.662 7.157 -43.677 1.00 87.38 191 LEU A C 1
ATOM 1504 O O . LEU A 1 191 ? 27.594 7.744 -43.119 1.00 87.38 191 LEU A O 1
ATOM 1508 N N . GLY A 1 192 ? 25.898 7.745 -44.602 1.00 81.25 192 GLY A N 1
ATOM 1509 C CA . GLY A 1 192 ? 26.010 9.162 -44.960 1.00 81.25 192 GLY A CA 1
ATOM 1510 C C . GLY A 1 192 ? 25.589 10.089 -43.813 1.00 81.25 192 GLY A C 1
ATOM 1511 O O . GLY A 1 192 ? 24.888 9.674 -42.892 1.00 81.25 192 GLY A O 1
ATOM 1512 N N . SER A 1 193 ? 25.980 11.365 -43.873 1.00 76.44 193 SER A N 1
ATOM 1513 C CA . SER A 1 193 ? 25.681 12.369 -42.832 1.00 76.44 193 SER A CA 1
ATOM 1514 C C . SER A 1 193 ? 24.187 12.662 -42.645 1.00 76.44 193 SER A C 1
ATOM 1516 O O . SER A 1 193 ? 23.797 13.188 -41.610 1.00 76.44 193 SER A O 1
ATOM 1518 N N . THR A 1 194 ? 23.349 12.315 -43.622 1.00 74.81 194 THR A N 1
ATOM 1519 C CA . THR A 1 194 ? 21.898 12.554 -43.612 1.00 74.81 194 THR A CA 1
ATOM 1520 C C . THR A 1 194 ? 21.080 11.363 -43.112 1.00 74.81 194 THR A C 1
ATOM 1522 O O . THR A 1 194 ? 19.887 11.505 -42.857 1.00 74.81 194 THR A O 1
ATOM 1525 N N . VAL A 1 195 ? 21.689 10.181 -42.971 1.00 77.56 195 VAL A N 1
ATOM 1526 C CA . VAL A 1 195 ? 20.974 8.957 -42.588 1.00 77.56 195 VAL A CA 1
ATOM 1527 C C . VAL A 1 195 ? 20.859 8.897 -41.067 1.00 77.56 195 VAL A C 1
ATOM 1529 O O . VAL A 1 195 ? 21.858 8.702 -40.386 1.00 77.56 195 VAL A O 1
ATOM 1532 N N . GLY A 1 196 ? 19.663 9.111 -40.518 1.00 77.06 196 GLY A N 1
ATOM 1533 C CA . GLY A 1 196 ? 19.416 9.102 -39.065 1.00 77.06 196 GLY A CA 1
ATOM 1534 C C . GLY A 1 196 ? 18.988 7.750 -38.487 1.00 77.06 196 GLY A C 1
ATOM 1535 O O . GLY A 1 196 ? 18.761 7.652 -37.287 1.00 77.06 196 GLY A O 1
ATOM 1536 N N . VAL A 1 197 ? 18.842 6.726 -39.328 1.00 85.69 197 VAL A N 1
ATOM 1537 C CA . VAL A 1 197 ? 18.298 5.417 -38.948 1.00 85.69 197 VAL A CA 1
ATOM 1538 C C . VAL A 1 197 ? 19.271 4.331 -39.380 1.00 85.69 197 VAL A C 1
ATOM 1540 O O . VAL A 1 197 ? 19.815 4.380 -40.482 1.00 85.69 197 VAL A O 1
ATOM 1543 N N . TRP A 1 198 ? 19.492 3.356 -38.508 1.00 92.81 198 TRP A N 1
ATOM 1544 C CA . TRP A 1 198 ? 20.279 2.164 -38.786 1.00 92.81 198 TRP A CA 1
ATOM 1545 C C . TRP A 1 198 ? 19.552 0.954 -38.202 1.00 92.81 198 TRP A C 1
ATOM 1547 O O . TRP A 1 198 ? 18.941 1.062 -37.142 1.00 92.81 198 TRP A O 1
ATOM 1557 N N . GLU A 1 199 ? 19.625 -0.182 -38.884 1.00 94.38 199 GLU A N 1
ATOM 1558 C CA . GLU A 1 199 ? 19.073 -1.464 -38.448 1.00 94.38 199 GLU A CA 1
ATOM 1559 C C . GLU A 1 199 ? 20.188 -2.513 -38.511 1.00 94.38 199 GLU A C 1
ATOM 1561 O O . GLU A 1 199 ? 21.049 -2.456 -39.394 1.00 94.38 199 GLU A O 1
ATOM 1566 N N . CYS A 1 200 ? 20.241 -3.408 -37.525 1.00 91.56 200 CYS A N 1
ATOM 1567 C CA . CYS A 1 200 ? 21.260 -4.452 -37.462 1.00 91.56 200 CYS A CA 1
ATOM 1568 C C . CYS A 1 200 ? 20.805 -5.714 -38.202 1.00 91.56 200 CYS A C 1
ATOM 1570 O O . CYS A 1 200 ? 19.615 -5.980 -38.290 1.00 91.56 200 CYS A O 1
ATOM 1572 N N . ASP A 1 201 ? 21.758 -6.537 -38.641 1.00 90.12 201 ASP A N 1
ATOM 1573 C CA . ASP A 1 201 ? 21.497 -7.735 -39.461 1.00 90.12 201 ASP A CA 1
ATOM 1574 C C . ASP A 1 201 ? 20.680 -8.849 -38.761 1.00 90.12 201 ASP A C 1
ATOM 1576 O O . ASP A 1 201 ? 20.367 -9.865 -39.375 1.00 90.12 201 ASP A O 1
ATOM 1580 N N . GLU A 1 202 ? 20.393 -8.708 -37.463 1.00 86.12 202 GLU A N 1
ATOM 1581 C CA . GLU A 1 202 ? 19.612 -9.671 -36.667 1.00 86.12 202 GLU A CA 1
ATOM 1582 C C . GLU A 1 202 ? 18.127 -9.283 -36.528 1.00 86.12 202 GLU A C 1
ATOM 1584 O O . GLU A 1 202 ? 17.369 -10.027 -35.903 1.00 86.12 202 GLU A O 1
ATOM 1589 N N . CYS A 1 203 ? 17.727 -8.121 -37.053 1.00 88.69 203 CYS A N 1
ATOM 1590 C CA . CYS A 1 203 ? 16.340 -7.651 -37.135 1.00 88.69 203 CYS A CA 1
ATOM 1591 C C . CYS A 1 203 ? 15.818 -7.813 -38.565 1.00 88.69 203 CYS A C 1
ATOM 1593 O O . CYS A 1 203 ? 14.626 -8.169 -38.695 1.00 88.69 203 CYS A O 1
#

Radius of gyration: 27.5 Å; chains: 1; bounding box: 60×36×77 Å

Secondary structure (DSSP, 8-state):
-TTT--S---EEB-STT---EE-HHHHHHTT-EE--STTT-EE-TTT---------PPTT-BBTTT-PBPPSS--SSEEE-TTTS--EEEHHHHHHHHHHHHHHH---TTT---TTHHHHHHHTT----SS--HHHHTTTTHHHH----S--SSS---TT-TT---SSSTT-EEEBTTTSS-EEETTTTT--TT---B--TT-

pLDDT: mean 91.46, std 7.08, range [63.75, 98.19]

Organism: Eudromia elegans (NCBI:txid8805)

Sequence (203 aa):
CFACGERGACISCQRKGCSRSFHLPCGSEHGCISQFFRTFKSFCWEHRPEQRVQARPEADTVCIICLEPVEDKTSHSTMVCPACKGAWFHRACIQGQAVRAGRLCFRCPHCNDKRKFVPEMLRMGILIPMRTPAWEEEGAYEELYERHSRCDASRCLSRQGRQHAEDTGPWELLLCSSCASKGTHRRCSALGSTVGVWECDEC